Protein AF-0000000080739013 (afdb_homodimer)

Foldseek 3Di:
DDPPPVPVPDPPPPPPDDDDDPVCVPPQWDADPVVRATDGGHPCRQAVDDWDDRDDQKTKHKDKAAAFGKDWDDQAQFKKKKKFWQAAKKWKDKDHDIDIDHHRDIDMDHHRIIMMIHHNDNGIIMMIMMMGGRNHPD/DDPPVVPPPDPPPPPPPDDDDPVCVPPQWDADPVVRATDGGHPCRQAVDDWDDRDDQKTKHKDKAAAFGKDWDDQAQFKKKKKFWQAAKKWKDKDHDIDIDHHRDIDMDHHRIIMMIHHNDNGIIMMIMMMGGRNHPD

Nearest PDB structures (foldseek):
  6o2d-assembly1_A  TM=8.139E-01  e=4.460E-07  Schizosaccharomyces pombe
  7x85-assembly2_C  TM=6.669E-01  e=5.678E-08  Gallus gallus
  6o2d-assembly1_B  TM=8.293E-01  e=9.026E-07  Schizosaccharomyces pombe
  2dct-assembly1_A  TM=9.065E-01  e=5.406E-06  Thermus thermophilus HB8
  5fq0-assembly1_A  TM=7.127E-01  e=4.022E-05  Halomonas sp.

Sequence (276 aa):
MRDQTLTIMGRPEIGVELEMEDWEVAPGRIKDESSSDNVAYSNSYLTSGQPVTVSEDVSFNIMVLKPGSANHWAVEDDKLRTCSVASGKIRVTMNEKTFNLGPNGMFVVRPGQTCKVENRLYMDSVVHCTTIGDFSLQMRDQTLTIMGRPEIGVELEMEDWEVAPGRIKDESSSDNVAYSNSYLTSGQPVTVSEDVSFNIMVLKPGSANHWAVEDDKLRTCSVASGKIRVTMNEKTFNLGPNGMFVVRPGQTCKVENRLYMDSVVHCTTIGDFSLQ

InterPro domains:
  IPR008579 (S)-ureidoglycine aminohydrolase, cupin domain [PF05899] (72-118)
  IPR011051 RmlC-like cupin domain superfamily [SSF51182] (45-132)
  IPR014710 RmlC-like jelly roll fold [G3DSA:2.60.120.10] (31-130)

pLDDT: mean 85.24, std 20.44, range [25.86, 98.56]

Organism: Fusarium oxysporum (strain Fo5176) (NCBI:txid660025)

Radius of gyration: 20.27 Å; Cα contacts (8 Å, |Δi|>4): 651; chains: 2; bounding box: 48×77×50 Å

Solvent-accessible surface area (backbone atoms only — not comparable to full-atom values): 15053 Å² total; per-residue (Å²): 134,80,80,74,71,75,68,77,61,80,70,58,64,55,67,78,84,75,79,80,52,68,48,36,74,51,81,10,56,41,70,36,81,91,76,71,42,69,38,32,36,16,34,61,48,38,64,70,58,72,65,45,75,78,49,98,49,29,31,38,38,54,47,76,32,46,53,70,35,72,49,75,49,74,68,38,69,32,31,38,33,46,38,30,24,42,36,50,45,35,41,39,36,41,81,94,44,72,48,75,44,46,49,60,10,34,37,54,46,48,54,62,42,46,43,35,40,31,18,83,41,95,50,61,19,34,33,45,34,42,38,34,43,82,42,66,82,121,134,80,81,73,72,76,69,76,62,81,69,62,67,55,68,78,83,76,79,81,50,67,48,38,75,52,83,10,57,42,70,35,82,88,78,71,41,71,38,32,37,16,36,61,48,40,62,70,58,72,67,44,76,79,48,96,51,30,31,37,37,52,47,78,31,46,52,72,33,72,49,74,48,74,68,40,69,32,33,37,32,46,37,30,25,42,35,50,47,35,39,38,36,40,81,93,46,74,46,74,43,46,48,60,11,35,37,52,46,48,54,61,44,45,41,35,41,30,17,83,41,95,49,60,20,34,31,44,35,42,38,34,43,83,39,65,82,122

Secondary structure (DSSP, 8-state):
-----------------PPPPHHHHTT-EEE-TTT--EEEE-HHHHHSSS-EEEETTEEEEEEEE-TT-EEEEPP-TT-EEEEEEEES-EEEEETTEEEEE-TT-EEEE-TT--EEEE--SSS-EEEEEEEE------/-----------------PPPPHHHHTT-EEE-TTT--EEEE-HHHHHSSS-EEEETTEEEEEEEE-TT-EEEEPP-TT-EEEEEEEES-EEEEETTEEEEE-TT-EEEE-TT--EEEE--SSS-EEEEEEEE------

Structure (mmCIF, N/CA/C/O backbone):
data_AF-0000000080739013-model_v1
#
loop_
_entity.id
_entity.type
_entity.pdbx_description
1 polymer '(S)-ureidoglycine aminohydrolase cupin domain-containing protein'
#
loop_
_atom_site.group_PDB
_atom_site.id
_atom_site.type_symbol
_atom_site.label_atom_id
_atom_site.label_alt_id
_atom_site.label_comp_id
_atom_site.label_asym_id
_atom_site.label_entity_id
_atom_site.label_seq_id
_atom_site.pdbx_PDB_ins_code
_atom_site.Cartn_x
_atom_site.Cartn_y
_atom_site.Cartn_z
_atom_site.occupancy
_atom_site.B_iso_or_equiv
_atom_site.auth_seq_id
_atom_site.auth_comp_id
_atom_site.auth_asym_id
_atom_site.auth_atom_id
_atom_site.pdbx_PDB_model_num
ATOM 1 N N . MET A 1 1 ? -2.559 53.844 11.602 1 27.42 1 MET A N 1
ATOM 2 C CA . MET A 1 1 ? -3.16 52.781 12.414 1 27.42 1 MET A CA 1
ATOM 3 C C . MET A 1 1 ? -3.359 51.5 11.594 1 27.42 1 MET A C 1
ATOM 5 O O . MET A 1 1 ? -4.199 51.469 10.688 1 27.42 1 MET A O 1
ATOM 9 N N . ARG A 1 2 ? -2.35 50.906 11.047 1 32.12 2 ARG A N 1
ATOM 10 C CA . ARG A 1 2 ? -2.209 50 9.914 1 32.12 2 ARG A CA 1
ATOM 11 C C . ARG A 1 2 ? -2.879 48.656 10.203 1 32.12 2 ARG A C 1
ATOM 13 O O . ARG A 1 2 ? -2.654 48.062 11.258 1 32.12 2 ARG A O 1
ATOM 20 N N . ASP A 1 3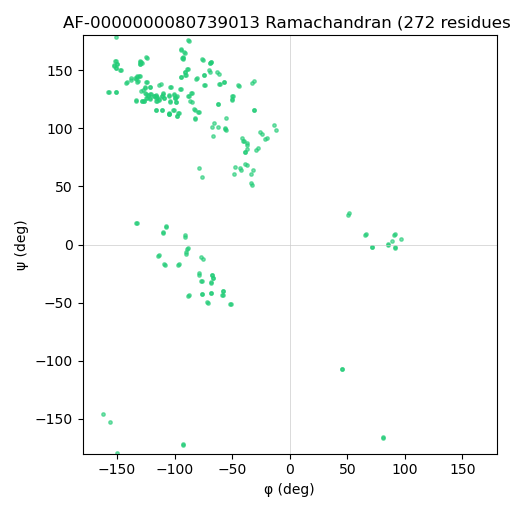 ? -4.195 48.438 9.805 1 28.97 3 ASP A N 1
ATOM 21 C CA . ASP A 1 3 ? -5.035 47.25 9.922 1 28.97 3 ASP A CA 1
ATOM 22 C C . ASP A 1 3 ? -4.289 46 9.453 1 28.97 3 ASP A C 1
ATOM 24 O O . ASP A 1 3 ? -3.859 45.938 8.297 1 28.97 3 ASP A O 1
ATOM 28 N N . GLN A 1 4 ? -3.281 45.625 10.18 1 25.86 4 GLN A N 1
ATOM 29 C CA . GLN A 1 4 ? -2.57 44.344 9.961 1 25.86 4 GLN A CA 1
ATOM 30 C C . GLN A 1 4 ? -3.545 43.219 9.688 1 25.86 4 GLN A C 1
ATOM 32 O O . GLN A 1 4 ? -4.309 42.812 10.57 1 25.86 4 GLN A O 1
ATOM 37 N N . THR A 1 5 ? -4.293 43.281 8.57 1 27.88 5 THR A N 1
ATOM 38 C CA . THR A 1 5 ? -5.137 42.188 8.094 1 27.88 5 THR A CA 1
ATOM 39 C C . THR A 1 5 ? -4.457 40.844 8.305 1 27.88 5 THR A C 1
ATOM 41 O O . THR A 1 5 ? -3.359 40.594 7.797 1 27.88 5 THR A O 1
ATOM 44 N N . LEU A 1 6 ? -4.523 40.344 9.555 1 28.36 6 LEU A N 1
ATOM 45 C CA . LEU A 1 6 ? -4.199 38.969 9.93 1 28.36 6 LEU A CA 1
ATOM 46 C C . LEU A 1 6 ? -4.551 38 8.812 1 28.36 6 LEU A C 1
ATOM 48 O O . LEU A 1 6 ? -5.727 37.781 8.516 1 28.36 6 LEU A O 1
ATOM 52 N N . THR A 1 7 ? -4.09 38.281 7.625 1 28.33 7 THR A N 1
ATOM 53 C CA . THR A 1 7 ? -4.254 37.281 6.574 1 28.33 7 THR A CA 1
ATOM 54 C C . THR A 1 7 ? -4.082 35.875 7.133 1 28.33 7 THR A C 1
ATOM 56 O O . THR A 1 7 ? -3.045 35.562 7.719 1 28.33 7 THR A O 1
ATOM 59 N N . ILE A 1 8 ? -5.199 35.406 7.711 1 29.89 8 ILE A N 1
ATOM 60 C CA . ILE A 1 8 ? -5.398 34 8.109 1 29.89 8 ILE A CA 1
ATOM 61 C C . ILE A 1 8 ? -4.641 33.094 7.16 1 29.89 8 ILE A C 1
ATOM 63 O O . ILE A 1 8 ? -4.961 33 5.969 1 29.89 8 ILE A O 1
ATOM 67 N N . MET A 1 9 ? -3.406 33.125 7.074 1 31.56 9 MET A N 1
ATOM 68 C CA . MET A 1 9 ? -2.592 32.188 6.32 1 31.56 9 MET A CA 1
ATOM 69 C C . MET A 1 9 ? -3.227 30.797 6.328 1 31.56 9 MET A C 1
ATOM 71 O O . MET A 1 9 ? -4.031 30.469 7.203 1 31.56 9 MET A O 1
ATOM 75 N N . GLY A 1 10 ? -3.172 30.172 5.211 1 31.72 10 GLY A N 1
ATOM 76 C CA . GLY A 1 10 ? -3.793 28.906 4.883 1 31.72 10 GLY A CA 1
ATOM 77 C C . GLY A 1 10 ? -3.695 27.875 6 1 31.72 10 GLY A C 1
ATOM 78 O O . GLY A 1 10 ? -2.678 27.797 6.691 1 31.72 10 GLY A O 1
ATOM 79 N N . ARG A 1 11 ? -4.699 27.797 6.922 1 32.28 11 ARG A N 1
ATOM 80 C CA . ARG A 1 11 ? -4.914 26.797 7.969 1 32.28 11 ARG A CA 1
ATOM 81 C C . ARG A 1 11 ? -4.152 25.516 7.668 1 32.28 11 ARG A C 1
ATOM 83 O O . ARG A 1 11 ? -4.215 25 6.551 1 32.28 11 ARG A O 1
ATOM 90 N N . PRO A 1 12 ? -2.967 25.391 8.141 1 37 12 PRO A N 1
ATOM 91 C CA . PRO A 1 12 ? -2.312 24.109 7.883 1 37 12 PRO A CA 1
ATOM 92 C C . PRO A 1 12 ? -3.301 22.953 7.805 1 37 12 PRO A C 1
ATOM 94 O O . PRO A 1 12 ? -4.391 23.016 8.383 1 37 12 PRO A O 1
ATOM 97 N N . GLU A 1 13 ? -3.566 22.203 6.793 1 37.41 13 GLU A N 1
ATOM 98 C CA . GLU A 1 13 ? -4.566 21.141 6.73 1 37.41 13 GLU A CA 1
ATOM 99 C C . GLU A 1 13 ? -4.613 20.359 8.039 1 37.41 13 GLU A C 1
ATOM 101 O O . GLU A 1 13 ? -3.588 19.859 8.516 1 37.41 13 GLU A O 1
ATOM 106 N N . ILE A 1 14 ? -5.055 20.766 9.266 1 45.41 14 ILE A N 1
ATOM 107 C CA . ILE A 1 14 ? -5.469 19.953 10.406 1 45.41 14 ILE A CA 1
ATOM 108 C C . ILE A 1 14 ? -5.633 18.5 9.961 1 45.41 14 ILE A C 1
ATOM 110 O O . ILE A 1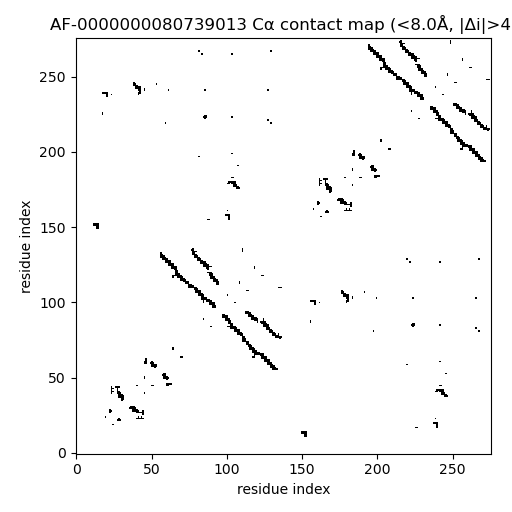 14 ? -6.203 18.219 8.898 1 45.41 14 ILE A O 1
ATOM 114 N N . GLY A 1 15 ? -4.625 17.594 10.18 1 50.84 15 GLY A N 1
ATOM 115 C CA . GLY A 1 15 ? -4.863 16.188 9.914 1 50.84 15 GLY A CA 1
ATOM 116 C C . GLY A 1 15 ? -6.324 15.797 10.062 1 50.84 15 GLY A C 1
ATOM 117 O O . GLY A 1 15 ? -6.965 16.125 11.062 1 50.84 15 GLY A O 1
ATOM 118 N N . VAL A 1 16 ? -7.191 15.977 9.078 1 58.47 16 VAL A N 1
ATOM 119 C CA . VAL A 1 16 ? -8.57 15.492 9.109 1 58.47 16 VAL A CA 1
ATOM 120 C C . VAL A 1 16 ? -8.672 14.281 10.039 1 58.47 16 VAL A C 1
ATOM 122 O O . VAL A 1 16 ? -7.895 13.336 9.922 1 58.47 16 VAL A O 1
ATOM 125 N N . GLU A 1 17 ? -9.102 14.523 11.328 1 79.06 17 GLU A N 1
ATOM 126 C CA . GLU A 1 17 ? -9.367 13.438 12.266 1 79.06 17 GLU A CA 1
ATOM 127 C C . GLU A 1 17 ? -10.391 12.461 11.703 1 79.06 17 GLU A C 1
ATOM 129 O O . GLU A 1 17 ? -11.547 12.812 11.492 1 79.06 17 GLU A O 1
ATOM 134 N N . LEU A 1 18 ? -9.953 11.414 11.203 1 89.5 18 LEU A N 1
ATOM 135 C CA . LEU A 1 18 ? -10.828 10.344 10.75 1 89.5 18 LEU A CA 1
ATOM 136 C C . LEU A 1 18 ? -11.164 9.383 11.891 1 89.5 18 LEU A C 1
ATOM 138 O O . LEU A 1 18 ? -10.258 8.875 12.562 1 89.5 18 LEU A O 1
ATOM 142 N N . GLU A 1 19 ? -12.422 9.25 12.094 1 93.56 19 GLU A N 1
ATOM 143 C CA . GLU A 1 19 ? -12.852 8.352 13.164 1 93.56 19 GLU A CA 1
ATOM 144 C C . GLU A 1 19 ? -12.852 6.898 12.695 1 93.56 19 GLU A C 1
ATOM 146 O O . GLU A 1 19 ? -13.266 6.598 11.578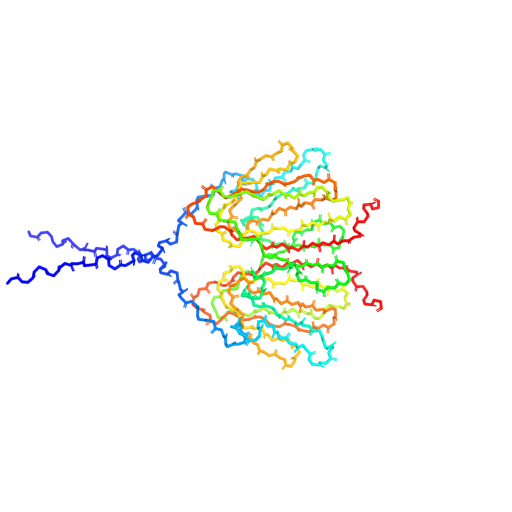 1 93.56 19 GLU A O 1
ATOM 151 N N . MET A 1 20 ? -12.453 6.004 13.625 1 95.38 20 MET A N 1
ATOM 152 C CA . MET A 1 20 ? -12.5 4.578 13.328 1 95.38 20 MET A CA 1
ATOM 153 C C . MET A 1 20 ? -13.938 4.066 13.359 1 95.38 20 MET A C 1
ATOM 155 O O . MET A 1 20 ? -14.75 4.531 14.164 1 95.38 20 MET A O 1
ATOM 159 N N . GLU A 1 21 ? -14.188 3.086 12.469 1 95.94 21 GLU A N 1
ATOM 160 C CA . GLU A 1 21 ? -15.43 2.326 12.57 1 95.94 21 GLU A CA 1
ATOM 161 C C . GLU A 1 21 ? -15.367 1.316 13.711 1 95.94 21 GLU A C 1
ATOM 163 O O . GLU A 1 21 ? -14.281 0.877 14.102 1 95.94 21 GLU A O 1
ATOM 168 N N . ASP A 1 22 ? -16.484 0.889 14.164 1 96.81 22 ASP A N 1
ATOM 169 C CA . ASP A 1 22 ? -16.516 -0.062 15.273 1 96.81 22 ASP A CA 1
ATOM 170 C C . ASP A 1 22 ? -15.75 -1.34 14.922 1 96.81 22 ASP A C 1
ATOM 172 O O . ASP A 1 22 ? -14.992 -1.861 15.742 1 96.81 22 ASP A O 1
ATOM 176 N N . TRP A 1 23 ? -15.945 -1.842 13.734 1 96.88 23 TRP A N 1
ATOM 177 C CA . TRP A 1 23 ? -15.312 -3.107 13.375 1 96.88 23 TRP A CA 1
ATOM 178 C C . TRP A 1 23 ? -13.797 -2.961 13.312 1 96.88 23 TRP A C 1
ATOM 180 O O . TRP A 1 23 ? -13.07 -3.941 13.477 1 96.88 23 TRP A O 1
ATOM 190 N N . GLU A 1 24 ? -13.344 -1.732 12.992 1 97.19 24 GLU A N 1
ATOM 191 C CA . GLU A 1 24 ? -11.906 -1.489 12.906 1 97.19 24 GLU A CA 1
ATOM 192 C C . GLU A 1 24 ? -11.242 -1.576 14.281 1 97.19 24 GLU A C 1
ATOM 194 O O . GLU A 1 24 ? -10.062 -1.911 14.383 1 97.19 24 GLU A O 1
ATOM 199 N N . VAL A 1 25 ? -12.031 -1.16 15.273 1 95.31 25 VAL A N 1
ATOM 200 C CA . VAL A 1 25 ? -11.539 -1.256 16.641 1 95.31 25 VAL A CA 1
ATOM 201 C C . VAL A 1 25 ? -11.492 -2.719 17.078 1 95.31 25 VAL A C 1
ATOM 203 O O . VAL A 1 25 ? -10.469 -3.193 17.578 1 95.31 25 VAL A O 1
ATOM 206 N N . ALA A 1 26 ? -12.492 -3.398 16.906 1 94 26 ALA A N 1
ATOM 207 C CA . ALA A 1 26 ? -12.625 -4.836 17.125 1 94 26 ALA A CA 1
ATOM 208 C C . ALA A 1 26 ? -13.773 -5.414 16.312 1 94 26 ALA A C 1
ATOM 210 O O . ALA A 1 26 ? -14.852 -4.824 16.234 1 94 26 ALA A O 1
ATOM 211 N N . PRO A 1 27 ? -13.562 -6.531 15.57 1 95.44 27 PRO A N 1
ATOM 212 C CA . PRO A 1 27 ? -12.414 -7.426 15.719 1 95.44 27 PRO A CA 1
ATOM 213 C C . PRO A 1 27 ? -11.242 -7.031 14.836 1 95.44 27 PRO A C 1
ATOM 215 O O . PRO A 1 27 ? -10.156 -7.602 14.953 1 95.44 27 PRO A O 1
ATOM 218 N N . GLY A 1 28 ? -11.398 -6.105 13.961 1 95.88 28 GLY A N 1
ATOM 219 C CA . GLY A 1 28 ? -10.336 -5.641 13.078 1 95.88 28 GLY A CA 1
ATOM 220 C C . GLY A 1 28 ? -10.297 -6.391 11.758 1 95.88 28 GLY A C 1
ATOM 221 O O . GLY A 1 28 ? -9.328 -6.277 11.008 1 95.88 28 GLY A O 1
ATOM 222 N N . ARG A 1 29 ? -11.32 -7.172 11.594 1 95.81 29 ARG A N 1
ATOM 223 C CA . ARG A 1 29 ? -11.414 -7.91 10.336 1 95.81 29 ARG A CA 1
ATOM 224 C C . ARG A 1 29 ? -12.875 -8.102 9.93 1 95.81 29 ARG A C 1
ATOM 226 O O . ARG A 1 29 ? -13.766 -8.141 10.781 1 95.81 29 ARG A O 1
ATOM 233 N N . ILE A 1 30 ? -13.062 -8.172 8.633 1 95.31 30 ILE A N 1
ATOM 234 C CA . ILE A 1 30 ? -14.383 -8.469 8.086 1 95.31 30 ILE A CA 1
ATOM 235 C C . ILE A 1 30 ? -14.344 -9.797 7.332 1 95.31 30 ILE A C 1
ATOM 237 O O . ILE A 1 30 ? -13.523 -9.977 6.426 1 95.31 30 ILE A O 1
ATOM 241 N N . LYS A 1 31 ? -15.164 -10.68 7.719 1 92.62 31 LYS A N 1
ATOM 242 C CA . LYS A 1 31 ? -15.242 -12.016 7.121 1 92.62 31 LYS A CA 1
ATOM 243 C C . LYS A 1 31 ? -16.312 -12.07 6.035 1 92.62 31 LYS A C 1
ATOM 245 O O . LYS A 1 31 ? -17.391 -11.508 6.195 1 92.62 31 LYS A O 1
ATOM 250 N N . ASP A 1 32 ? -15.914 -12.664 4.906 1 87.31 32 ASP A N 1
ATOM 251 C CA . ASP A 1 32 ? -16.922 -13.047 3.918 1 87.31 32 ASP A CA 1
ATOM 252 C C . ASP A 1 32 ? -17.625 -14.344 4.32 1 87.31 32 ASP A C 1
ATOM 254 O O . ASP A 1 32 ? -17.031 -15.422 4.258 1 87.31 32 ASP A O 1
ATOM 258 N N . GLU A 1 33 ? -18.766 -14.281 4.586 1 82.81 33 GLU A N 1
ATOM 259 C CA . GLU A 1 33 ? -19.5 -15.438 5.102 1 82.81 33 GLU A CA 1
ATOM 260 C C . GLU A 1 33 ? -19.625 -16.531 4.043 1 82.81 33 GLU A C 1
ATOM 262 O O . GLU A 1 33 ? -19.703 -17.719 4.375 1 82.81 33 GLU A O 1
ATOM 267 N N . SER A 1 34 ? -19.578 -16.109 2.801 1 81.62 34 SER A N 1
ATOM 268 C CA . SER A 1 34 ? -19.75 -17.094 1.727 1 81.62 34 SER A CA 1
ATOM 269 C C . SER A 1 34 ? -18.484 -17.906 1.518 1 81.62 34 SER A C 1
ATOM 271 O O . SER A 1 34 ? -18.547 -19.109 1.236 1 81.62 34 SER A O 1
ATOM 273 N N . SER A 1 35 ? -17.25 -17.422 1.72 1 79.25 35 SER A N 1
ATOM 274 C CA . SER A 1 35 ? -15.992 -18.094 1.47 1 79.25 35 SER A CA 1
ATOM 275 C C . SER A 1 35 ? -15.242 -18.359 2.771 1 79.25 35 SER A C 1
ATOM 277 O O . SER A 1 35 ? -14.289 -19.141 2.793 1 79.25 35 SER A O 1
ATOM 279 N N . SER A 1 36 ? -15.703 -17.828 3.832 1 81.75 36 SER A N 1
ATOM 280 C CA . SER A 1 36 ? -15.062 -17.938 5.137 1 81.75 36 SER A CA 1
ATOM 281 C C . SER A 1 36 ? -13.703 -17.234 5.141 1 81.75 36 SER A C 1
ATOM 283 O O . SER A 1 36 ? -12.93 -17.375 6.094 1 81.75 36 SER A O 1
ATOM 285 N N . ASP A 1 37 ? -13.438 -16.547 4.074 1 87.94 37 ASP A N 1
ATOM 286 C CA . ASP A 1 37 ? -12.195 -15.773 4.008 1 87.94 37 ASP A CA 1
ATOM 287 C C . ASP A 1 37 ? -12.398 -14.352 4.527 1 87.94 37 ASP A C 1
ATOM 289 O O . ASP A 1 37 ? -13.5 -13.805 4.438 1 87.94 37 ASP A O 1
ATOM 293 N N . ASN A 1 38 ? -11.383 -13.828 5.098 1 93 38 ASN A N 1
ATOM 294 C CA . ASN A 1 38 ? -11.414 -12.414 5.434 1 93 38 ASN A CA 1
ATOM 295 C C . ASN A 1 38 ? -11.258 -11.539 4.195 1 93 38 ASN A C 1
ATOM 297 O O . ASN A 1 38 ? -10.43 -11.828 3.328 1 93 38 ASN A O 1
ATOM 301 N N . VAL A 1 39 ? -12.078 -10.492 4.18 1 94.62 39 VAL A N 1
ATOM 302 C CA . VAL A 1 39 ? -12.031 -9.65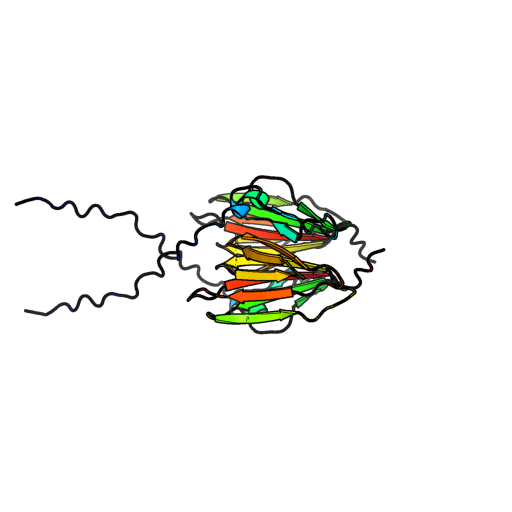6 2.984 1 94.62 39 VAL A CA 1
ATOM 303 C C . VAL A 1 39 ? -11.375 -8.32 3.314 1 94.62 39 VAL A C 1
ATOM 305 O O . VAL A 1 39 ? -10.992 -7.57 2.412 1 94.62 39 VAL A O 1
ATOM 308 N N . ALA A 1 40 ? -11.281 -7.969 4.625 1 97 40 ALA A N 1
ATOM 309 C CA . ALA A 1 40 ? -10.688 -6.688 5 1 97 40 ALA A CA 1
ATOM 310 C C . ALA A 1 40 ? -10.039 -6.77 6.379 1 97 40 ALA A C 1
ATOM 312 O O . ALA A 1 40 ? -10.438 -7.586 7.211 1 97 40 ALA A O 1
ATOM 313 N N . TYR A 1 41 ? -9.078 -5.988 6.578 1 97 41 TYR A N 1
ATOM 314 C CA . TYR A 1 41 ? -8.336 -5.863 7.828 1 97 41 TYR A CA 1
ATOM 315 C C . TYR A 1 41 ? -8.141 -4.398 8.203 1 97 41 TYR A C 1
ATOM 317 O O . TYR A 1 41 ? -7.871 -3.561 7.34 1 97 41 TYR A O 1
ATOM 325 N N . SER A 1 42 ? -8.211 -4.094 9.43 1 97.19 42 SER A N 1
ATOM 326 C CA . SER A 1 42 ? -8.062 -2.721 9.906 1 97.19 42 SER A CA 1
ATOM 327 C C . SER A 1 42 ? -6.613 -2.4 10.242 1 97.19 42 SER A C 1
ATOM 329 O O . SER A 1 42 ? -5.785 -3.305 10.359 1 97.19 42 SER A O 1
ATOM 331 N N . ASN A 1 43 ? -6.355 -1.122 10.375 1 95.94 43 ASN A N 1
ATOM 332 C CA . ASN A 1 43 ? -5.055 -0.653 10.844 1 95.94 43 ASN A CA 1
ATOM 333 C C . ASN A 1 43 ? -4.637 -1.354 12.133 1 95.94 43 ASN A C 1
ATOM 335 O O . ASN A 1 43 ? -3.516 -1.858 12.234 1 95.94 43 ASN A O 1
ATOM 339 N N . SER A 1 44 ? -5.547 -1.346 13.117 1 93.31 44 SER A N 1
ATOM 340 C CA . SER A 1 44 ? -5.223 -1.932 14.414 1 93.31 44 SER A CA 1
ATOM 341 C C . SER A 1 44 ? -4.832 -3.398 14.273 1 93.31 44 SER A C 1
ATOM 343 O O . SER A 1 44 ? -3.881 -3.855 14.906 1 93.31 44 SER A O 1
ATOM 345 N N . TYR A 1 45 ? -5.535 -4.121 13.414 1 94.75 45 TYR A N 1
ATOM 346 C CA . TYR A 1 45 ? -5.266 -5.539 13.195 1 94.75 45 TYR A CA 1
ATOM 347 C C . TYR A 1 45 ? -3.92 -5.738 12.508 1 94.75 45 TYR A C 1
ATOM 349 O O . TYR A 1 45 ? -3.117 -6.57 12.938 1 94.75 45 TYR A O 1
ATOM 357 N N . LEU A 1 46 ? -3.604 -4.926 11.539 1 95.12 46 LEU A N 1
ATOM 358 C CA . LEU A 1 46 ? -2.441 -5.105 10.672 1 95.12 46 LEU A CA 1
ATOM 359 C C . LEU A 1 46 ? -1.168 -4.641 11.367 1 95.12 46 LEU A C 1
ATOM 361 O O . LEU A 1 46 ? -0.07 -5.082 11.023 1 95.12 46 LEU A O 1
ATOM 365 N N . THR A 1 47 ? -1.256 -3.721 12.32 1 90.69 47 THR A N 1
ATOM 366 C CA . THR A 1 47 ? -0.069 -3.178 12.969 1 90.69 47 THR A CA 1
ATOM 367 C C . THR A 1 47 ? 0.212 -3.912 14.281 1 90.69 47 THR A C 1
ATOM 369 O O . THR A 1 47 ? 1.241 -3.682 14.914 1 90.69 47 THR A O 1
ATOM 372 N N . SER A 1 48 ? -0.755 -4.629 14.797 1 81.31 48 SER A N 1
ATOM 373 C CA . SER A 1 48 ? -0.592 -5.312 16.078 1 81.31 48 SER A CA 1
ATOM 374 C C . SER A 1 48 ? 0.276 -6.559 15.93 1 81.31 48 SER A C 1
ATOM 376 O O . SER A 1 48 ? 0.691 -7.148 16.938 1 81.31 48 SER A O 1
ATOM 378 N N . GLY A 1 49 ? 0.571 -7.031 14.734 1 67.5 49 GLY A N 1
ATOM 379 C CA . GLY A 1 49 ? 1.229 -8.328 14.742 1 67.5 49 GLY A CA 1
ATOM 380 C C . GLY A 1 49 ? 1.934 -8.648 13.438 1 67.5 49 GLY A C 1
ATOM 381 O O . GLY A 1 49 ? 2.445 -7.746 12.766 1 67.5 49 GLY A O 1
ATOM 382 N N . GLN A 1 50 ? 1.895 -10.086 13.102 1 76.81 50 GLN A N 1
ATOM 383 C CA . GLN A 1 50 ? 2.494 -10.875 12.023 1 76.81 50 GLN A CA 1
ATOM 384 C C . GLN A 1 50 ? 1.845 -10.555 10.68 1 76.81 50 GLN A C 1
ATOM 386 O O . GLN A 1 50 ? 0.701 -10.094 10.633 1 76.81 50 GLN A O 1
ATOM 391 N N . PRO A 1 51 ? 2.553 -10.633 9.617 1 89.12 51 PRO A N 1
ATOM 392 C CA . PRO A 1 51 ? 1.964 -10.531 8.281 1 89.12 51 PRO A CA 1
ATOM 393 C C . PRO A 1 51 ? 0.689 -11.359 8.133 1 89.12 51 PRO A C 1
ATOM 395 O O . PRO A 1 51 ? 0.567 -12.422 8.742 1 89.12 51 PRO A O 1
ATOM 398 N N . VAL A 1 52 ? -0.305 -10.75 7.488 1 94.19 52 VAL A N 1
ATOM 399 C CA . VAL A 1 52 ? -1.545 -11.453 7.176 1 94.19 52 VAL A CA 1
ATOM 400 C C . VAL A 1 52 ? -1.384 -12.227 5.871 1 94.19 52 VAL A C 1
ATOM 402 O O . VAL A 1 52 ? -0.909 -11.688 4.871 1 94.19 52 VAL A O 1
ATOM 405 N N . THR A 1 53 ? -1.772 -13.531 5.895 1 93.19 53 THR A N 1
ATOM 406 C CA . THR A 1 53 ? -1.782 -14.328 4.672 1 93.19 53 THR A CA 1
ATOM 407 C C . THR A 1 53 ? -3.07 -14.094 3.887 1 93.19 53 THR A C 1
ATOM 409 O O . THR A 1 53 ? -4.164 -14.367 4.383 1 93.19 53 THR A O 1
ATOM 412 N N . VAL A 1 54 ? -2.982 -13.562 2.723 1 91.75 54 VAL A N 1
ATOM 413 C CA . VAL A 1 54 ? -4.113 -13.234 1.861 1 91.75 54 VAL A CA 1
ATOM 414 C C . VAL A 1 54 ? -4.469 -14.445 0.998 1 91.75 54 VAL A C 1
ATOM 416 O O . VAL A 1 54 ? -5.645 -14.695 0.724 1 91.75 54 VAL A O 1
ATOM 419 N N . SER A 1 55 ? -3.533 -15.109 0.425 1 90.56 55 SER A N 1
ATOM 420 C CA . SER A 1 55 ? -3.648 -16.328 -0.371 1 90.56 55 SER A CA 1
ATOM 421 C C . SER A 1 55 ? -2.391 -17.172 -0.258 1 90.56 55 SER A C 1
ATOM 423 O O . SER A 1 55 ? -1.427 -16.797 0.405 1 90.56 55 SER A O 1
ATOM 425 N N . GLU A 1 56 ? -2.58 -18.312 -1.05 1 83.69 56 GLU A N 1
ATOM 426 C CA . GLU A 1 56 ? -1.41 -19.188 -1.045 1 83.69 56 GLU A CA 1
ATOM 427 C C . GLU A 1 56 ? -0.157 -18.438 -1.485 1 83.69 56 GLU A C 1
ATOM 429 O O . GLU A 1 56 ? -0.064 -18 -2.633 1 83.69 56 GLU A O 1
ATOM 434 N N . ASP A 1 57 ? 0.747 -17.969 -0.713 1 89.31 57 ASP A N 1
ATOM 435 C CA . ASP A 1 57 ? 2.084 -17.438 -0.958 1 89.31 57 ASP A CA 1
ATOM 436 C C . ASP A 1 57 ? 2.062 -15.906 -1.033 1 89.31 57 ASP A C 1
ATOM 438 O O . ASP A 1 57 ? 2.99 -15.289 -1.564 1 89.31 57 ASP A O 1
ATOM 442 N N . VAL A 1 58 ? 0.915 -15.352 -0.772 1 93.94 58 VAL A N 1
ATOM 443 C CA . VAL A 1 58 ? 0.81 -13.891 -0.769 1 93.94 58 VAL A CA 1
ATOM 444 C C . VAL A 1 58 ? 0.509 -13.398 0.645 1 93.94 58 VAL A C 1
ATOM 446 O O . VAL A 1 58 ? -0.443 -13.859 1.28 1 93.94 58 VAL A O 1
ATOM 449 N N . SER A 1 59 ? 1.26 -12.602 1.114 1 95.38 59 SER A N 1
ATOM 450 C CA . SER A 1 59 ? 1.056 -12.023 2.439 1 95.38 59 SER A CA 1
ATOM 451 C C . SER A 1 59 ? 1.14 -10.5 2.398 1 95.38 59 SER A C 1
ATOM 453 O O . SER A 1 59 ? 1.669 -9.93 1.444 1 95.38 59 SER A O 1
ATOM 455 N N . PHE A 1 60 ? 0.541 -9.922 3.369 1 96.5 60 PHE A N 1
ATOM 456 C CA . PHE A 1 60 ? 0.525 -8.477 3.512 1 96.5 60 PHE A CA 1
ATOM 457 C C . PHE A 1 60 ? 0.882 -8.07 4.938 1 96.5 60 PHE A C 1
ATOM 459 O O . PHE A 1 60 ? 0.429 -8.695 5.898 1 96.5 60 PHE A O 1
ATOM 466 N N . ASN A 1 61 ? 1.675 -6.988 5.082 1 94.31 61 ASN A N 1
ATOM 467 C CA . ASN A 1 61 ? 1.947 -6.43 6.402 1 94.31 61 ASN A CA 1
ATOM 468 C C . ASN A 1 61 ? 2.236 -4.93 6.324 1 94.31 61 ASN A C 1
ATOM 470 O O . ASN A 1 61 ? 2.525 -4.402 5.25 1 94.31 61 ASN A O 1
ATOM 474 N N . ILE A 1 62 ? 2.064 -4.273 7.387 1 96.19 62 ILE A N 1
ATOM 475 C CA . ILE A 1 62 ? 2.406 -2.865 7.551 1 96.19 62 ILE A CA 1
ATOM 476 C C . ILE A 1 62 ? 3.674 -2.736 8.391 1 96.19 62 ILE A C 1
ATOM 478 O O . ILE A 1 62 ? 3.777 -3.338 9.461 1 96.19 62 ILE A O 1
ATOM 482 N N . MET A 1 63 ? 4.637 -2 7.902 1 94.81 63 MET A N 1
ATOM 483 C CA . MET A 1 63 ? 5.82 -1.656 8.688 1 94.81 63 MET A CA 1
ATOM 484 C C . MET A 1 63 ? 5.719 -0.232 9.227 1 94.81 63 MET A C 1
ATOM 486 O O . MET A 1 63 ? 5.59 0.72 8.453 1 94.81 63 MET A O 1
ATOM 490 N N . VAL A 1 64 ? 5.672 -0.147 10.508 1 95.5 64 VAL A N 1
ATOM 491 C CA . VAL A 1 64 ? 5.746 1.164 11.141 1 95.5 64 VAL A CA 1
ATOM 492 C C . VAL A 1 64 ? 7.176 1.429 11.609 1 95.5 64 VAL A C 1
ATOM 494 O O . VAL A 1 64 ? 7.668 0.763 12.523 1 95.5 64 VAL A O 1
ATOM 497 N N . LEU A 1 65 ? 7.824 2.361 10.953 1 96.06 65 LEU A N 1
ATOM 498 C CA . LEU A 1 65 ? 9.188 2.729 11.32 1 96.06 65 LEU A CA 1
ATOM 499 C C . LEU A 1 65 ? 9.195 3.953 12.227 1 96.06 65 LEU A C 1
ATOM 501 O O . LEU A 1 65 ? 8.836 5.051 11.797 1 96.06 65 LEU A O 1
ATOM 505 N N . LYS A 1 66 ? 9.602 3.729 13.469 1 96.69 66 LYS A N 1
ATOM 506 C CA . LYS A 1 66 ? 9.688 4.824 14.43 1 96.69 66 LYS A CA 1
ATOM 507 C C . LYS A 1 66 ? 10.82 5.785 14.07 1 96.69 66 LYS A C 1
ATOM 509 O O . LYS A 1 66 ? 11.742 5.418 13.336 1 96.69 66 LYS A O 1
ATOM 514 N N . PRO A 1 67 ? 10.695 7.031 14.539 1 96.25 67 PRO A N 1
ATOM 515 C CA . PRO A 1 67 ? 11.773 7.988 14.289 1 96.25 67 PRO A CA 1
ATOM 516 C C . PRO A 1 67 ? 13.148 7.441 14.664 1 96.25 67 PRO A C 1
ATOM 518 O O . PRO A 1 67 ? 13.344 6.977 15.789 1 96.25 67 PRO A O 1
ATOM 521 N N . GLY A 1 68 ? 14.062 7.461 13.703 1 97.25 68 GLY A N 1
ATOM 522 C CA . GLY A 1 68 ? 15.43 7.055 13.961 1 97.25 68 GLY A CA 1
ATOM 523 C C . GLY A 1 68 ? 15.641 5.559 13.844 1 97.25 68 GLY A C 1
ATOM 524 O O . GLY A 1 68 ? 16.766 5.07 13.977 1 97.25 68 GLY A O 1
ATOM 525 N N . SER A 1 69 ? 14.547 4.766 13.508 1 96.69 69 SER A N 1
ATOM 526 C CA . SER A 1 69 ? 14.664 3.312 13.469 1 96.69 69 SER A CA 1
ATOM 527 C C . SER A 1 69 ? 15.016 2.826 12.07 1 96.69 69 SER A C 1
ATOM 529 O O . SER A 1 69 ? 14.883 3.574 11.094 1 96.69 69 SER A O 1
ATOM 531 N N . ALA A 1 70 ? 15.531 1.615 12.055 1 95.31 70 ALA A N 1
ATOM 532 C CA . ALA A 1 70 ? 15.867 0.938 10.805 1 95.31 70 ALA A CA 1
ATOM 533 C C . ALA A 1 70 ? 15.344 -0.495 10.797 1 95.31 70 ALA A C 1
ATOM 535 O O . ALA A 1 70 ? 15.195 -1.113 11.859 1 95.31 70 ALA A O 1
ATOM 536 N N . ASN A 1 71 ? 14.93 -0.95 9.648 1 93.5 71 ASN A N 1
ATOM 537 C CA . ASN A 1 71 ? 14.547 -2.34 9.422 1 93.5 71 ASN A CA 1
ATOM 538 C C . ASN A 1 71 ? 15.383 -2.98 8.32 1 93.5 71 ASN A C 1
ATOM 540 O O . ASN A 1 71 ? 15.555 -2.4 7.246 1 93.5 71 ASN A O 1
ATOM 544 N N . HIS A 1 72 ? 15.922 -4.141 8.648 1 90.81 72 HIS A N 1
ATOM 545 C CA . HIS A 1 72 ? 16.672 -4.93 7.68 1 90.81 72 HIS A CA 1
ATOM 546 C C . HIS A 1 72 ? 15.922 -6.188 7.281 1 90.81 72 HIS A C 1
ATOM 548 O O . HIS A 1 72 ? 15.375 -6.891 8.141 1 90.81 72 HIS A O 1
ATOM 554 N N . TRP A 1 73 ? 15.859 -6.34 6.004 1 83.56 73 TRP A N 1
ATOM 555 C CA . TRP A 1 73 ? 15.25 -7.582 5.535 1 83.56 73 TRP A CA 1
ATOM 556 C C . TRP A 1 73 ? 16.312 -8.602 5.16 1 83.56 73 TRP A C 1
ATOM 558 O O . TRP A 1 73 ? 17.297 -8.273 4.477 1 83.56 73 TRP A O 1
ATOM 568 N N . ALA A 1 74 ? 16.156 -9.805 5.758 1 80.12 74 ALA A N 1
ATOM 569 C CA . ALA A 1 74 ? 17.031 -10.891 5.344 1 80.12 74 ALA A CA 1
ATOM 570 C C . ALA A 1 74 ? 16.844 -11.219 3.865 1 80.12 74 ALA A C 1
ATOM 572 O O . ALA A 1 74 ? 15.758 -11.039 3.316 1 80.12 74 ALA A O 1
ATOM 573 N N . VAL A 1 75 ? 17.906 -11.602 3.311 1 83.75 75 VAL A N 1
ATOM 574 C CA . VAL A 1 75 ? 17.828 -12.031 1.917 1 83.75 75 VAL A CA 1
ATOM 575 C C . VAL A 1 75 ? 16.922 -13.242 1.793 1 83.75 75 VAL A C 1
ATOM 577 O O . VAL A 1 75 ? 17.062 -14.227 2.527 1 83.75 75 VAL A O 1
ATOM 580 N N . GLU A 1 76 ? 15.883 -13.141 1.011 1 87.25 76 GLU A N 1
ATOM 581 C CA . GLU A 1 76 ? 15 -14.242 0.641 1 87.25 76 GLU A CA 1
ATOM 582 C C . GLU A 1 76 ? 15.055 -14.516 -0.86 1 87.25 76 GLU A C 1
ATOM 584 O O . GLU A 1 76 ? 14.781 -13.625 -1.668 1 87.25 76 GLU A O 1
ATOM 589 N N . ASP A 1 77 ? 15.328 -15.789 -1.26 1 90.19 77 ASP A N 1
ATOM 590 C CA . ASP A 1 77 ? 15.609 -16.125 -2.652 1 90.19 77 ASP A CA 1
ATOM 591 C C . ASP A 1 77 ? 14.328 -16.438 -3.418 1 90.19 77 ASP A C 1
ATOM 593 O O . ASP A 1 77 ? 14.352 -16.609 -4.637 1 90.19 77 ASP A O 1
ATOM 597 N N . ASP A 1 78 ? 13.227 -16.438 -2.791 1 92.44 78 ASP A N 1
ATOM 598 C CA . ASP A 1 78 ? 12.016 -16.875 -3.486 1 92.44 78 ASP A CA 1
ATOM 599 C C . ASP A 1 78 ? 10.859 -15.906 -3.244 1 92.44 78 ASP A C 1
ATOM 601 O O . ASP A 1 78 ? 9.695 -16.281 -3.383 1 92.44 78 ASP A O 1
ATOM 605 N N . LYS A 1 79 ? 11.211 -14.664 -2.805 1 93.12 79 LYS A N 1
ATOM 606 C CA . LYS A 1 79 ? 10.125 -13.742 -2.473 1 93.12 79 LYS A CA 1
ATOM 607 C C . LYS A 1 79 ? 10.266 -12.43 -3.242 1 93.12 79 LYS A C 1
ATOM 609 O O . LYS A 1 79 ? 11.375 -11.906 -3.383 1 93.12 79 LYS A O 1
ATOM 614 N N . LEU A 1 80 ? 9.219 -12.047 -3.836 1 94.62 80 LEU A N 1
ATOM 615 C CA . LEU A 1 80 ? 9.062 -10.711 -4.402 1 94.62 80 LEU A CA 1
ATOM 616 C C . LEU A 1 80 ? 8.242 -9.82 -3.479 1 94.62 80 LEU A C 1
ATOM 618 O O . LEU A 1 80 ? 7.168 -10.227 -3.016 1 94.62 80 LEU A O 1
ATOM 622 N N . ARG A 1 81 ? 8.742 -8.602 -3.158 1 95.19 81 ARG A N 1
ATOM 623 C CA . ARG A 1 81 ? 8.016 -7.688 -2.285 1 95.19 81 ARG A CA 1
ATOM 624 C C . ARG A 1 81 ? 7.781 -6.348 -2.973 1 95.19 81 ARG A C 1
ATOM 626 O O . ARG A 1 81 ? 8.703 -5.77 -3.549 1 95.19 81 ARG A O 1
ATOM 633 N N . THR A 1 82 ? 6.586 -5.918 -2.988 1 97.06 82 THR A N 1
ATOM 634 C CA . THR A 1 82 ? 6.262 -4.531 -3.297 1 97.06 82 THR A CA 1
ATOM 635 C C . THR A 1 82 ? 6.012 -3.736 -2.018 1 97.06 82 THR A C 1
ATOM 637 O O . THR A 1 82 ? 5.188 -4.129 -1.188 1 97.06 82 THR A O 1
ATOM 640 N N . CYS A 1 83 ? 6.707 -2.631 -1.843 1 97.81 83 CYS A N 1
ATOM 641 C CA . CYS A 1 83 ? 6.625 -1.815 -0.636 1 97.81 83 CYS A CA 1
ATOM 642 C C . CYS A 1 83 ? 6.312 -0.363 -0.98 1 97.81 83 CYS A C 1
ATOM 644 O O . CYS A 1 83 ? 7.043 0.268 -1.746 1 97.81 83 CYS A O 1
ATOM 646 N N . SER A 1 84 ? 5.273 0.168 -0.446 1 98.56 84 SER A N 1
ATOM 647 C CA . SER A 1 84 ? 4.879 1.537 -0.763 1 98.56 84 SER A CA 1
ATOM 648 C C . SER A 1 84 ? 4.758 2.383 0.5 1 98.56 84 SER A C 1
ATOM 650 O O . SER A 1 84 ? 4.25 1.914 1.521 1 98.56 84 SER A O 1
ATOM 652 N N . VAL A 1 85 ? 5.215 3.631 0.436 1 98.44 85 VAL A N 1
ATOM 653 C CA . VAL A 1 85 ? 5.227 4.535 1.581 1 98.44 85 VAL A CA 1
ATOM 654 C C . VAL A 1 85 ? 3.852 5.184 1.74 1 98.44 85 VAL A C 1
ATOM 656 O O . VAL A 1 85 ? 3.461 6.031 0.934 1 98.44 85 VAL A O 1
ATOM 659 N N . ALA A 1 86 ? 3.16 4.777 2.756 1 97.69 86 ALA A N 1
ATOM 660 C CA . ALA A 1 86 ? 1.841 5.348 3.01 1 97.69 86 ALA A CA 1
ATOM 661 C C . ALA A 1 86 ? 1.956 6.746 3.615 1 97.69 86 ALA A C 1
ATOM 663 O O . ALA A 1 86 ? 1.229 7.66 3.221 1 97.69 86 ALA A O 1
ATOM 664 N N . SER A 1 87 ? 2.877 6.891 4.543 1 95.44 87 SER A N 1
ATOM 665 C CA . SER A 1 87 ? 3.143 8.18 5.172 1 95.44 87 SER A CA 1
ATOM 666 C C . SER A 1 87 ? 4.598 8.297 5.609 1 95.44 87 SER A C 1
ATOM 668 O O . SER A 1 87 ? 5.25 7.285 5.887 1 95.44 87 SER A O 1
ATOM 670 N N . GLY A 1 88 ? 5.023 9.547 5.688 1 96 88 GLY A N 1
ATOM 671 C CA . GLY A 1 88 ? 6.418 9.789 6.02 1 96 88 GLY A CA 1
ATOM 672 C C . GLY A 1 88 ? 7.352 9.641 4.832 1 96 88 GLY A C 1
ATOM 673 O O . GLY A 1 88 ? 6.934 9.805 3.686 1 96 88 GLY A O 1
ATOM 674 N N . LYS A 1 89 ? 8.562 9.57 5.086 1 97.38 89 LYS A N 1
ATOM 675 C CA . LYS A 1 89 ? 9.664 9.438 4.141 1 97.38 89 LYS A CA 1
ATOM 676 C C . LYS A 1 89 ? 10.742 8.492 4.676 1 97.38 89 LYS A C 1
ATOM 678 O O . LYS A 1 89 ? 11.055 8.516 5.867 1 97.38 89 LYS A O 1
ATOM 683 N N . ILE A 1 90 ? 11.281 7.664 3.779 1 98.19 90 ILE A N 1
ATOM 684 C CA . ILE A 1 90 ? 12.25 6.676 4.246 1 98.19 90 ILE A CA 1
ATOM 685 C C . ILE A 1 90 ? 13.5 6.723 3.373 1 98.19 90 ILE A C 1
ATOM 687 O O . ILE A 1 90 ? 13.453 7.203 2.238 1 98.19 90 ILE A O 1
ATOM 691 N N . ARG A 1 91 ? 14.57 6.301 3.934 1 98.44 91 ARG A N 1
ATOM 692 C CA . ARG A 1 91 ? 15.797 6.02 3.193 1 98.44 91 ARG A CA 1
ATOM 693 C C . ARG A 1 91 ? 15.938 4.527 2.91 1 98.44 91 ARG A C 1
ATOM 695 O O . ARG A 1 91 ? 15.93 3.711 3.834 1 98.44 91 ARG A O 1
ATOM 702 N N . VAL A 1 92 ? 16.047 4.152 1.654 1 97.81 92 VAL A N 1
ATOM 703 C CA . VAL A 1 92 ? 16.109 2.756 1.229 1 97.81 92 VAL A CA 1
ATOM 704 C C . VAL A 1 92 ? 17.516 2.441 0.705 1 97.81 92 VAL A C 1
ATOM 706 O O . VAL A 1 92 ? 18.047 3.182 -0.121 1 97.81 92 VAL A O 1
ATOM 709 N N . THR A 1 93 ? 18.078 1.428 1.208 1 95.81 93 THR A N 1
ATOM 710 C CA . THR A 1 93 ? 19.344 0.913 0.693 1 95.81 93 THR A CA 1
ATOM 711 C C . THR A 1 93 ? 19.172 -0.492 0.127 1 95.81 93 THR A C 1
ATOM 713 O O . THR A 1 93 ? 18.812 -1.419 0.855 1 95.81 93 THR A O 1
ATOM 716 N N . MET A 1 94 ? 19.375 -0.617 -1.154 1 91.62 94 MET A N 1
ATOM 717 C CA . MET A 1 94 ? 19.312 -1.901 -1.847 1 91.62 94 MET A CA 1
ATOM 718 C C . MET A 1 94 ? 20.609 -2.178 -2.6 1 91.62 94 MET A C 1
ATOM 720 O O . MET A 1 94 ? 20.969 -1.438 -3.518 1 91.62 94 MET A O 1
ATOM 724 N N . ASN A 1 95 ? 21.156 -3.34 -2.287 1 83.88 95 ASN A N 1
ATOM 725 C CA . ASN A 1 95 ? 22.469 -3.629 -2.848 1 83.88 95 ASN A CA 1
ATOM 726 C C . ASN A 1 95 ? 23.406 -2.43 -2.727 1 83.88 95 ASN A C 1
ATOM 728 O O . ASN A 1 95 ? 23.781 -2.039 -1.619 1 83.88 95 ASN A O 1
ATOM 732 N N . GLU A 1 96 ? 23.719 -1.7 -3.887 1 83.19 96 GLU A N 1
ATOM 733 C CA . GLU A 1 96 ? 24.688 -0.609 -3.842 1 83.19 96 GLU A CA 1
ATOM 734 C C . GLU A 1 96 ? 24 0.743 -4.023 1 83.19 96 GLU A C 1
ATOM 736 O O . GLU A 1 96 ? 24.672 1.771 -4.145 1 83.19 96 GLU A O 1
ATOM 741 N N . LYS A 1 97 ? 22.719 0.736 -3.975 1 90.31 97 LYS A N 1
ATOM 742 C CA . LYS A 1 97 ? 21.984 1.98 -4.188 1 90.31 97 LYS A CA 1
ATOM 743 C C . LYS A 1 97 ? 21.297 2.43 -2.908 1 90.31 97 LYS A C 1
ATOM 745 O O . LYS A 1 97 ? 20.734 1.608 -2.18 1 90.31 97 LYS A O 1
ATOM 750 N N . THR A 1 98 ? 21.359 3.74 -2.639 1 95.69 98 THR A N 1
ATOM 751 C CA . THR A 1 98 ? 20.641 4.355 -1.528 1 95.69 98 THR A CA 1
ATOM 752 C C . THR A 1 98 ? 19.844 5.562 -2.004 1 95.69 98 THR A C 1
ATOM 754 O O . THR A 1 98 ? 20.344 6.391 -2.766 1 95.69 98 THR A O 1
ATOM 757 N N . PHE A 1 99 ? 18.594 5.66 -1.623 1 97.44 99 PHE A N 1
ATOM 758 C CA . PHE A 1 99 ? 17.75 6.77 -2.039 1 97.44 99 PHE A CA 1
ATOM 759 C C . PHE A 1 99 ? 16.656 7.035 -1.007 1 97.44 99 PHE A C 1
ATOM 761 O O . PHE A 1 99 ? 16.297 6.145 -0.233 1 97.44 99 PHE A O 1
ATOM 768 N N . ASN A 1 100 ? 16.203 8.266 -0.986 1 98.25 100 ASN A N 1
ATOM 769 C CA . ASN A 1 100 ? 15.023 8.602 -0.191 1 98.25 100 ASN A CA 1
ATOM 770 C C . ASN A 1 100 ? 13.742 8.453 -1 1 98.25 100 ASN A C 1
ATOM 772 O O . ASN A 1 100 ? 13.727 8.711 -2.205 1 98.25 100 ASN A O 1
ATOM 776 N N . LEU A 1 101 ? 12.766 8.07 -0.344 1 98.25 101 LEU A N 1
ATOM 777 C CA . LEU A 1 101 ? 11.469 7.836 -0.979 1 98.25 101 LEU A CA 1
ATOM 778 C C . LEU A 1 101 ? 10.344 8.461 -0.164 1 98.25 101 LEU A C 1
ATOM 780 O O . LEU A 1 101 ? 10.195 8.164 1.024 1 98.25 101 LEU A O 1
ATOM 784 N N . GLY A 1 102 ? 9.578 9.312 -0.82 1 97.56 102 GLY A N 1
ATOM 785 C CA . GLY A 1 102 ? 8.5 10.016 -0.144 1 97.56 102 GLY A CA 1
ATOM 786 C C . GLY A 1 102 ? 7.164 9.297 -0.252 1 97.56 102 GLY A C 1
ATOM 787 O O . GLY A 1 102 ? 7.098 8.172 -0.738 1 97.56 102 GLY A O 1
ATOM 788 N N . PRO A 1 103 ? 6.129 9.984 0.202 1 97.06 103 PRO A N 1
ATOM 789 C CA . PRO A 1 103 ? 4.793 9.383 0.239 1 97.06 103 PRO A CA 1
ATOM 790 C C . PRO A 1 103 ? 4.328 8.898 -1.132 1 97.06 103 PRO A C 1
ATOM 792 O O . PRO A 1 103 ? 4.559 9.57 -2.139 1 97.06 103 PRO A O 1
ATOM 795 N N . ASN A 1 104 ? 3.678 7.707 -1.091 1 97.44 104 ASN A N 1
ATOM 796 C CA . ASN A 1 104 ? 3.088 7.07 -2.264 1 97.44 104 ASN A CA 1
ATOM 797 C C . ASN A 1 104 ? 4.16 6.539 -3.209 1 97.44 104 ASN A C 1
ATOM 799 O O . ASN A 1 104 ? 3.846 5.926 -4.23 1 97.44 104 ASN A O 1
ATOM 803 N N . GLY A 1 105 ? 5.398 6.758 -2.871 1 97.81 105 GLY A N 1
ATOM 804 C CA . GLY A 1 105 ? 6.445 6.051 -3.594 1 97.81 105 GLY A CA 1
ATOM 805 C C . GLY A 1 105 ? 6.457 4.559 -3.314 1 97.81 105 GLY A C 1
ATOM 806 O O . GLY A 1 105 ? 5.957 4.109 -2.283 1 97.81 105 GLY A O 1
ATOM 807 N N . MET A 1 106 ? 7.027 3.84 -4.254 1 98.31 106 MET A N 1
ATOM 808 C CA . MET A 1 106 ? 7.078 2.387 -4.117 1 98.31 106 MET A CA 1
ATOM 809 C C . MET A 1 106 ? 8.438 1.848 -4.539 1 98.31 106 MET A C 1
ATOM 811 O O . MET A 1 106 ? 9.039 2.346 -5.492 1 98.31 106 MET A O 1
ATOM 815 N N . PHE A 1 107 ? 8.938 0.841 -3.83 1 97.25 107 PHE A N 1
ATOM 816 C CA . PHE A 1 107 ? 10.141 0.12 -4.238 1 97.25 107 PHE A CA 1
ATOM 817 C C . PHE A 1 107 ? 9.891 -1.384 -4.246 1 97.25 107 PHE A C 1
ATOM 819 O O . PHE A 1 107 ? 8.945 -1.865 -3.617 1 97.25 107 PHE A O 1
ATOM 826 N N . VAL A 1 108 ? 10.688 -2.07 -5.027 1 96.19 108 VAL A N 1
ATOM 827 C CA . VAL A 1 108 ? 10.539 -3.51 -5.219 1 96.19 108 VAL A CA 1
ATOM 828 C C . VAL A 1 108 ? 11.773 -4.23 -4.688 1 96.19 108 VAL A C 1
ATOM 830 O O . VAL A 1 108 ? 12.906 -3.832 -4.973 1 96.19 108 VAL A O 1
ATOM 833 N N . VAL A 1 109 ? 11.562 -5.227 -3.836 1 94.62 109 VAL A N 1
ATOM 834 C CA . VAL A 1 109 ? 12.641 -6.113 -3.396 1 94.62 109 VAL A CA 1
ATOM 835 C C . VAL A 1 109 ? 12.508 -7.465 -4.094 1 94.62 109 VAL A C 1
ATOM 837 O O . VAL A 1 109 ? 11.586 -8.227 -3.82 1 94.62 109 VAL A O 1
ATOM 840 N N . ARG A 1 110 ? 13.414 -7.773 -4.949 1 92.94 110 ARG A N 1
ATOM 841 C CA . ARG A 1 110 ? 13.359 -8.992 -5.754 1 92.94 110 ARG A CA 1
ATOM 842 C C . ARG A 1 110 ? 14.117 -10.125 -5.078 1 92.94 110 ARG A C 1
ATOM 844 O O . ARG A 1 110 ? 14.898 -9.891 -4.152 1 92.94 110 ARG A O 1
ATOM 851 N N . PRO A 1 111 ? 13.773 -11.391 -5.551 1 92.19 111 PRO A N 1
ATOM 852 C CA . PRO A 1 111 ? 14.469 -12.539 -4.965 1 92.19 111 PRO A CA 1
ATOM 853 C C . PRO A 1 111 ? 15.984 -12.367 -4.965 1 92.19 111 PRO A C 1
ATOM 855 O O . PRO A 1 111 ? 16.578 -11.984 -5.98 1 92.19 111 PRO A O 1
ATOM 858 N N . GLY A 1 112 ? 16.594 -12.555 -3.77 1 90.12 112 GLY A N 1
ATOM 859 C CA . GLY A 1 112 ? 18.047 -12.531 -3.652 1 90.12 112 GLY A CA 1
ATOM 860 C C . GLY A 1 112 ? 18.594 -11.156 -3.338 1 90.12 112 GLY A C 1
ATOM 861 O O . GLY A 1 112 ? 19.797 -10.992 -3.131 1 90.12 112 GLY A O 1
ATOM 862 N N . GLN A 1 113 ? 17.75 -10.125 -3.25 1 90.25 113 GLN A N 1
ATOM 863 C CA . GLN A 1 113 ? 18.234 -8.773 -3.004 1 90.25 113 GLN A CA 1
ATOM 864 C C . GLN A 1 113 ? 18.203 -8.438 -1.517 1 90.25 113 GLN A C 1
ATOM 866 O O . GLN A 1 113 ? 17.281 -8.844 -0.802 1 90.25 113 GLN A O 1
ATOM 871 N N . THR A 1 114 ? 19.188 -7.68 -1.115 1 90.94 114 THR A N 1
ATOM 872 C CA . THR A 1 114 ? 19.188 -7.125 0.233 1 90.94 114 THR A CA 1
ATOM 873 C C . THR A 1 114 ? 18.453 -5.781 0.263 1 90.94 114 THR A C 1
ATOM 875 O O . THR A 1 114 ? 18.438 -5.059 -0.736 1 90.94 114 THR A O 1
ATOM 878 N N . CYS A 1 115 ? 17.891 -5.535 1.429 1 94.62 115 CYS A N 1
ATOM 879 C CA . CYS A 1 115 ? 17.203 -4.258 1.562 1 94.62 115 CYS A CA 1
ATOM 880 C C . CYS A 1 115 ? 17.234 -3.764 3.002 1 94.62 115 CYS A C 1
ATOM 882 O O . CYS A 1 115 ? 16.984 -4.531 3.934 1 94.62 115 CYS A O 1
ATOM 884 N N . LYS A 1 116 ? 17.609 -2.49 3.141 1 96.44 116 LYS A N 1
ATOM 885 C CA . LYS A 1 116 ? 17.531 -1.771 4.406 1 96.44 116 LYS A CA 1
ATOM 886 C C . LYS A 1 116 ? 16.656 -0.526 4.277 1 96.44 116 LYS A C 1
ATOM 888 O O . LYS A 1 116 ? 16.766 0.218 3.301 1 96.44 116 LYS A O 1
ATOM 893 N N . VAL A 1 117 ? 15.812 -0.315 5.246 1 97.31 117 VAL A N 1
ATOM 894 C CA . VAL A 1 117 ? 14.953 0.864 5.266 1 97.31 117 VAL A CA 1
ATOM 895 C C . VAL A 1 117 ? 15.125 1.611 6.586 1 97.31 117 VAL A C 1
ATOM 897 O O . VAL A 1 117 ? 15.102 1.004 7.656 1 97.31 117 VAL A O 1
ATOM 900 N N . GLU A 1 118 ? 15.234 2.943 6.473 1 98.19 118 GLU A N 1
ATOM 901 C CA . GLU A 1 118 ? 15.43 3.779 7.652 1 98.19 118 GLU A CA 1
ATOM 902 C C . GLU A 1 118 ? 14.445 4.949 7.668 1 98.19 118 GLU A C 1
ATOM 904 O O . GLU A 1 118 ? 14.109 5.492 6.613 1 98.19 118 GLU A O 1
ATOM 909 N N . ASN A 1 119 ? 14.047 5.266 8.898 1 98.06 119 ASN A N 1
ATOM 910 C CA . ASN A 1 119 ? 13.289 6.492 9.109 1 98.06 119 ASN A CA 1
ATOM 911 C C . ASN A 1 119 ? 14.141 7.578 9.75 1 98.06 119 ASN A C 1
ATOM 913 O O . ASN A 1 119 ? 14.484 7.488 10.93 1 98.06 119 ASN A O 1
ATOM 917 N N . ARG A 1 120 ? 14.367 8.562 9 1 97.06 120 ARG A N 1
ATOM 918 C CA . ARG A 1 120 ? 15.211 9.641 9.5 1 97.06 120 ARG A CA 1
ATOM 919 C C . ARG A 1 120 ? 14.383 10.883 9.805 1 97.06 120 ARG A C 1
ATOM 921 O O . ARG A 1 120 ? 14.906 12 9.812 1 97.06 120 ARG A O 1
ATOM 928 N N . LEU A 1 121 ? 13.086 10.758 9.891 1 94.81 121 LEU A N 1
ATOM 929 C CA . LEU A 1 121 ? 12.172 11.82 10.289 1 94.81 121 LEU A CA 1
ATOM 930 C C . LEU A 1 121 ? 11.875 11.75 11.781 1 94.81 121 LEU A C 1
ATOM 932 O O . LEU A 1 121 ? 12.18 10.75 12.43 1 94.81 121 LEU A O 1
ATOM 936 N N . TYR A 1 122 ? 11.242 12.812 12.344 1 93.75 122 TYR A N 1
ATOM 937 C CA . TYR A 1 122 ? 10.844 12.859 13.75 1 93.75 122 TYR A CA 1
ATOM 938 C C . TYR A 1 122 ? 9.422 12.328 13.922 1 93.75 122 TYR A C 1
ATOM 940 O O . TYR A 1 122 ? 8.836 12.461 15 1 93.75 122 TYR A O 1
ATOM 948 N N . MET A 1 123 ? 8.859 11.797 12.836 1 93.38 123 MET A N 1
ATOM 949 C CA . MET A 1 123 ? 7.547 11.156 12.883 1 93.38 123 MET A CA 1
ATOM 950 C C . MET A 1 123 ? 7.625 9.727 12.352 1 93.38 123 MET A C 1
ATOM 952 O O . MET A 1 123 ? 8.594 9.359 11.68 1 93.38 123 MET A O 1
ATOM 956 N N . ASP A 1 124 ? 6.66 8.922 12.68 1 95.25 124 ASP A N 1
ATOM 957 C CA . ASP A 1 124 ? 6.609 7.559 12.148 1 95.25 124 ASP A CA 1
ATOM 958 C C . ASP A 1 124 ? 6.52 7.566 10.625 1 95.25 124 ASP A C 1
ATOM 960 O O . ASP A 1 124 ? 5.852 8.422 10.039 1 95.25 124 ASP A O 1
ATOM 964 N N . SER A 1 125 ? 7.199 6.746 10 1 96.31 125 SER A N 1
ATOM 965 C CA . SER A 1 125 ? 6.949 6.402 8.609 1 96.31 125 SER A CA 1
ATOM 966 C C . SER A 1 125 ? 6.266 5.043 8.484 1 96.31 125 SER A C 1
ATOM 968 O O . SER A 1 125 ? 6.602 4.105 9.211 1 96.31 125 SER A O 1
ATOM 970 N N . VAL A 1 126 ? 5.254 4.973 7.633 1 96.75 126 VAL A N 1
ATOM 971 C CA . VAL A 1 126 ? 4.457 3.756 7.492 1 96.75 126 VAL A CA 1
ATOM 972 C C . VAL A 1 126 ? 4.594 3.211 6.07 1 96.75 126 VAL A C 1
ATOM 974 O O . VAL A 1 126 ? 4.414 3.947 5.098 1 96.75 126 VAL A O 1
ATOM 977 N N . VAL A 1 127 ? 4.945 1.925 5.953 1 97.12 127 VAL A N 1
ATOM 978 C CA . VAL A 1 127 ? 5.152 1.268 4.668 1 97.12 127 VAL A CA 1
ATOM 979 C C . VAL A 1 127 ? 4.199 0.08 4.535 1 97.12 127 VAL A C 1
ATOM 981 O O . VAL A 1 127 ? 4.09 -0.74 5.449 1 97.12 127 VAL A O 1
ATOM 984 N N . HIS A 1 128 ? 3.41 0.043 3.438 1 98.19 128 HIS A N 1
ATOM 985 C CA . HIS A 1 128 ? 2.578 -1.102 3.082 1 98.19 128 HIS A CA 1
ATOM 986 C C . HIS A 1 128 ? 3.355 -2.104 2.234 1 98.19 128 HIS A C 1
ATOM 988 O O . HIS A 1 128 ? 3.904 -1.747 1.19 1 98.19 128 HIS A O 1
ATOM 994 N N . CYS A 1 129 ? 3.34 -3.365 2.656 1 96.75 129 CYS A N 1
ATOM 995 C CA . CYS A 1 129 ? 4.176 -4.348 1.976 1 96.75 129 CYS A CA 1
ATOM 996 C C . CYS A 1 129 ? 3.359 -5.57 1.568 1 96.75 129 CYS A C 1
ATOM 998 O O . CYS A 1 129 ? 2.672 -6.168 2.398 1 96.75 129 CYS A O 1
ATOM 1000 N N . THR A 1 130 ? 3.355 -5.895 0.308 1 97 130 THR A N 1
ATOM 1001 C CA . THR A 1 130 ? 2.85 -7.164 -0.203 1 97 130 THR A CA 1
ATOM 1002 C C . THR A 1 130 ? 4 -8.094 -0.573 1 97 130 THR A C 1
ATOM 1004 O O . THR A 1 130 ? 4.883 -7.723 -1.351 1 97 130 THR A O 1
ATOM 1007 N N . THR A 1 131 ? 4.016 -9.281 0.027 1 95.25 131 THR A N 1
ATOM 1008 C CA . THR A 1 131 ? 5.043 -10.281 -0.245 1 95.25 131 THR A CA 1
ATOM 1009 C C . THR A 1 131 ? 4.465 -11.453 -1.031 1 95.25 131 THR A C 1
ATOM 1011 O O . THR A 1 131 ? 3.445 -12.023 -0.643 1 95.25 131 THR A O 1
ATOM 1014 N N . ILE A 1 132 ? 5.078 -11.766 -2.131 1 94.31 132 ILE A N 1
ATOM 1015 C CA . ILE A 1 132 ? 4.684 -12.898 -2.959 1 94.31 132 ILE A CA 1
ATOM 1016 C C . ILE A 1 132 ? 5.762 -13.977 -2.895 1 94.31 132 ILE A C 1
ATOM 1018 O O . ILE A 1 132 ? 6.902 -13.758 -3.311 1 94.31 132 ILE A O 1
ATOM 1022 N N . GLY A 1 133 ? 5.41 -15.117 -2.361 1 92.06 133 GLY A N 1
ATOM 1023 C CA . GLY A 1 133 ? 6.332 -16.234 -2.219 1 92.06 133 GLY A CA 1
ATOM 1024 C C . GLY A 1 133 ? 6.352 -17.141 -3.428 1 92.06 133 GLY A C 1
ATOM 1025 O O . GLY A 1 133 ? 5.582 -16.953 -4.371 1 92.06 133 GLY A O 1
ATOM 1026 N N . ASP A 1 134 ? 7.309 -18.188 -3.361 1 82.56 134 ASP A N 1
ATOM 1027 C CA . ASP A 1 134 ? 7.527 -19.172 -4.414 1 82.56 134 ASP A CA 1
ATOM 1028 C C . ASP A 1 134 ? 7.727 -18.5 -5.77 1 82.56 134 ASP A C 1
ATOM 1030 O O . ASP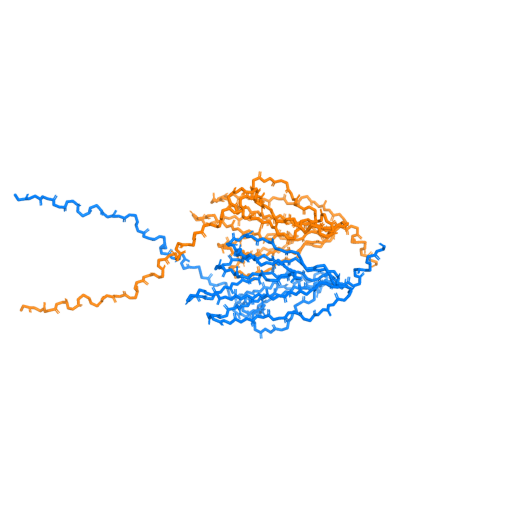 A 1 134 ? 7.207 -18.969 -6.785 1 82.56 134 ASP A O 1
ATOM 1034 N N . PHE A 1 135 ? 8.172 -17.328 -5.691 1 73.44 135 PHE A N 1
ATOM 1035 C CA . PHE A 1 135 ? 8.445 -16.547 -6.887 1 73.44 135 PHE A CA 1
ATOM 1036 C C . PHE A 1 135 ? 9.734 -17 -7.555 1 73.44 135 PHE A C 1
ATOM 1038 O O . PHE A 1 135 ? 10.797 -17.016 -6.926 1 73.44 135 PHE A O 1
ATOM 1045 N N . SER A 1 136 ? 9.93 -18.312 -7.996 1 59.44 136 SER A N 1
ATOM 1046 C CA . SER A 1 136 ? 11.164 -18.797 -8.625 1 59.44 136 SER A CA 1
ATOM 1047 C C . SER A 1 136 ? 11.43 -18.062 -9.938 1 59.44 136 SER A C 1
ATOM 1049 O O . SER A 1 136 ? 10.508 -17.828 -10.719 1 59.44 136 SER A O 1
ATOM 1051 N N . LEU A 1 137 ? 12.312 -17.078 -9.984 1 47.03 137 LEU A N 1
ATOM 1052 C CA . LEU A 1 137 ? 12.828 -16.578 -11.258 1 47.03 137 LEU A CA 1
ATOM 1053 C C . LEU A 1 137 ? 13.023 -17.719 -12.242 1 47.03 137 LEU A C 1
ATOM 1055 O O . LEU A 1 137 ? 13.633 -18.75 -11.906 1 47.03 137 LEU A O 1
ATOM 1059 N N . GLN A 1 138 ? 11.891 -17.984 -12.938 1 36.53 138 GLN A N 1
ATOM 1060 C CA . GLN A 1 138 ? 12.234 -18.938 -13.984 1 36.53 138 GLN A CA 1
ATOM 1061 C C . GLN A 1 138 ? 13.453 -18.469 -14.773 1 36.53 138 GLN A C 1
ATOM 1063 O O . GLN A 1 138 ? 13.68 -17.281 -14.938 1 36.53 138 GLN A O 1
ATOM 1068 N N . MET B 1 1 ? -7.215 41.875 35.562 1 27.91 1 MET B N 1
ATOM 1069 C CA . MET B 1 1 ? -6.539 41.906 34.281 1 27.91 1 MET B CA 1
ATOM 1070 C C . MET B 1 1 ? -6.012 40.531 33.875 1 27.91 1 MET B C 1
ATOM 1072 O O . MET B 1 1 ? -5.043 40.062 34.469 1 27.91 1 MET B O 1
ATOM 1076 N N . ARG B 1 2 ? -6.797 39.531 33.719 1 33.16 2 ARG B N 1
ATOM 1077 C CA . ARG B 1 2 ? -6.598 38.062 33.75 1 33.16 2 ARG B CA 1
ATOM 1078 C C . ARG B 1 2 ? -5.715 37.625 32.594 1 33.16 2 ARG B C 1
ATOM 1080 O O . ARG B 1 2 ? -5.883 38.094 31.453 1 33.16 2 ARG B O 1
ATOM 1087 N N . ASP B 1 3 ? -4.395 37.281 32.844 1 29.44 3 ASP B N 1
ATOM 1088 C CA . ASP B 1 3 ? -3.355 36.719 31.969 1 29.44 3 ASP B CA 1
ATOM 1089 C C . ASP B 1 3 ? -3.871 35.531 31.203 1 29.44 3 ASP B C 1
ATOM 1091 O O . ASP B 1 3 ? -4.23 34.5 31.812 1 29.44 3 ASP B O 1
ATOM 1095 N N . GLN B 1 4 ? -4.871 35.688 30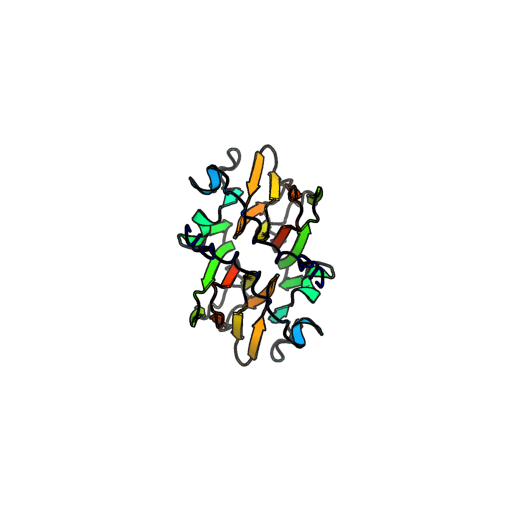.391 1 27.39 4 GLN B N 1
ATOM 1096 C CA . GLN B 1 4 ? -5.336 34.625 29.516 1 27.39 4 GLN B CA 1
ATOM 1097 C C . GLN B 1 4 ? -4.164 33.906 28.859 1 27.39 4 GLN B C 1
ATOM 1099 O O . GLN B 1 4 ? -3.445 34.469 28.047 1 27.39 4 GLN B O 1
ATOM 1104 N N . THR B 1 5 ? -3.305 33.188 29.672 1 28.2 5 THR B N 1
ATOM 1105 C CA . THR B 1 5 ? -2.262 32.281 29.188 1 28.2 5 THR B CA 1
ATOM 1106 C C . THR B 1 5 ? -2.754 31.5 27.984 1 28.2 5 THR B C 1
ATOM 1108 O O . THR B 1 5 ? -3.756 30.781 28.062 1 28.2 5 THR B O 1
ATOM 1111 N N . LEU B 1 6 ? -2.734 32.125 26.797 1 28.64 6 LEU B N 1
ATOM 1112 C CA . LEU B 1 6 ? -2.891 31.516 25.484 1 28.64 6 LEU B CA 1
ATOM 1113 C C . LEU B 1 6 ? -2.287 30.109 25.469 1 28.64 6 LEU B C 1
ATOM 1115 O O . LEU B 1 6 ? -1.067 29.953 25.547 1 28.64 6 LEU B O 1
ATOM 1119 N N . THR B 1 7 ? -2.674 29.266 26.391 1 28.97 7 THR B N 1
ATOM 1120 C CA . THR B 1 7 ? -2.273 27.859 26.297 1 28.97 7 THR B CA 1
ATOM 1121 C C . THR B 1 7 ? -2.268 27.391 24.844 1 28.97 7 THR B C 1
ATOM 1123 O O . THR B 1 7 ? -3.281 27.5 24.141 1 28.97 7 THR B O 1
ATOM 1126 N N . ILE B 1 8 ? -1.122 27.656 24.203 1 30.78 8 ILE B N 1
ATOM 1127 C CA . ILE B 1 8 ? -0.75 27.125 22.906 1 30.78 8 ILE B CA 1
ATOM 1128 C C . ILE B 1 8 ? -1.299 25.719 22.75 1 30.78 8 ILE B C 1
ATOM 1130 O O . ILE B 1 8 ? -0.884 24.797 23.453 1 30.78 8 ILE B O 1
ATOM 1134 N N . MET B 1 9 ? -2.541 25.484 22.797 1 31.69 9 MET B N 1
ATOM 1135 C CA . MET B 1 9 ? -3.129 24.188 22.484 1 31.69 9 MET B CA 1
ATOM 1136 C C . MET B 1 9 ? -2.303 23.469 21.438 1 31.69 9 MET B C 1
ATOM 1138 O O . MET B 1 9 ? -1.545 24.094 20.688 1 31.69 9 MET B O 1
ATOM 1142 N N . GLY B 1 10 ? -2.172 22.203 21.625 1 31.81 10 GLY B N 1
ATOM 1143 C CA . GLY B 1 10 ? -1.372 21.266 20.859 1 31.81 10 GLY B CA 1
ATOM 1144 C C . GLY B 1 10 ? -1.421 21.516 19.359 1 31.81 10 GLY B C 1
ATOM 1145 O O . GLY B 1 10 ? -2.482 21.812 18.812 1 31.81 10 GLY B O 1
ATOM 1146 N N . ARG B 1 11 ? -0.51 22.375 18.812 1 32.56 11 ARG B N 1
ATOM 1147 C CA . ARG B 1 11 ? -0.252 22.656 17.406 1 32.56 11 ARG B CA 1
ATOM 1148 C C . ARG B 1 11 ? -0.754 21.516 16.531 1 32.56 11 ARG B C 1
ATOM 1150 O O . ARG B 1 11 ? -0.458 20.344 16.781 1 32.56 11 ARG B O 1
ATOM 1157 N N . PRO B 1 12 ? -1.958 21.578 16.078 1 36.69 12 PRO B N 1
ATOM 1158 C CA . PRO B 1 12 ? -2.348 20.5 15.18 1 36.69 12 PRO B CA 1
ATOM 1159 C C . PRO B 1 12 ? -1.176 19.969 14.359 1 36.69 12 PRO B C 1
ATOM 1161 O O . PRO B 1 12 ? -0.199 20.672 14.125 1 36.69 12 PRO B O 1
ATOM 1164 N N . GLU B 1 13 ? -0.654 18.781 14.406 1 36.97 13 GLU B N 1
ATOM 1165 C CA . GLU B 1 13 ? 0.502 18.312 13.648 1 36.97 13 GLU B CA 1
ATOM 1166 C C . GLU B 1 13 ? 0.518 18.906 12.242 1 36.97 13 GLU B C 1
ATOM 1168 O O . GLU B 1 13 ? -0.46 18.781 11.5 1 36.97 13 GLU B O 1
ATOM 1173 N N . ILE B 1 14 ? 0.73 20.203 11.883 1 44.75 14 ILE B N 1
ATOM 1174 C CA . ILE B 1 14 ? 1.123 20.719 10.57 1 44.75 14 ILE B CA 1
ATOM 1175 C C . ILE B 1 14 ? 1.599 19.562 9.688 1 44.75 14 ILE B C 1
ATOM 1177 O O . ILE B 1 14 ? 2.334 18.688 10.141 1 44.75 14 ILE B O 1
ATOM 1181 N N . GLY B 1 15 ? 0.772 19.062 8.711 1 50.47 15 GLY B N 1
ATOM 1182 C CA . GLY B 1 15 ? 1.278 18.094 7.75 1 50.47 15 GLY B CA 1
ATOM 1183 C C . GLY B 1 15 ? 2.764 18.25 7.48 1 50.47 15 GLY B C 1
ATOM 1184 O O . GLY B 1 15 ? 3.244 19.359 7.223 1 50.47 15 GLY B O 1
ATOM 1185 N N . VAL B 1 16 ? 3.672 17.75 8.273 1 58.03 16 VAL B N 1
ATOM 1186 C CA . VAL B 1 16 ? 5.102 17.734 7.992 1 58.03 16 VAL B CA 1
ATOM 1187 C C . VAL B 1 16 ? 5.328 17.812 6.484 1 58.03 16 VAL B C 1
ATOM 1189 O O . VAL B 1 16 ? 4.758 17.016 5.727 1 58.03 16 VAL B O 1
ATOM 1192 N N . GLU B 1 17 ? 5.555 19.078 5.93 1 78.56 17 GLU B N 1
ATOM 1193 C CA . GLU B 1 17 ? 5.906 19.25 4.523 1 78.56 17 GLU B CA 1
ATOM 1194 C C . GLU B 1 17 ? 7.145 18.438 4.156 1 78.56 17 GLU B C 1
ATOM 1196 O O . GLU B 1 17 ? 8.242 18.719 4.648 1 78.56 17 GLU B O 1
ATOM 1201 N N . LEU B 1 18 ? 6.961 17.359 3.611 1 89.5 18 LEU B N 1
ATOM 1202 C CA . LEU B 1 18 ? 8.062 16.547 3.096 1 89.5 18 LEU B CA 1
ATOM 1203 C C . LEU B 1 18 ? 8.445 16.984 1.687 1 89.5 18 LEU B C 1
ATOM 1205 O O . LEU B 1 18 ? 7.59 17.062 0.802 1 89.5 18 LEU B O 1
ATOM 1209 N N . GLU B 1 19 ? 9.688 17.344 1.559 1 93.56 19 GLU B N 1
ATOM 1210 C CA . GLU B 1 19 ? 10.156 17.766 0.248 1 93.56 19 GLU B CA 1
ATOM 1211 C C . GLU B 1 19 ? 10.477 16.578 -0.645 1 93.56 19 GLU B C 1
ATOM 1213 O O . GLU B 1 19 ? 11.055 15.586 -0.185 1 93.56 19 GLU B O 1
ATOM 1218 N N . MET B 1 20 ? 10.164 16.734 -1.934 1 95.31 20 MET B N 1
ATOM 1219 C CA . MET B 1 20 ? 10.508 15.695 -2.898 1 95.31 20 MET B CA 1
ATOM 1220 C C . MET B 1 20 ? 12.008 15.711 -3.191 1 95.31 20 MET B C 1
ATOM 1222 O O . MET B 1 20 ? 12.633 16.766 -3.217 1 95.31 20 MET B O 1
ATOM 1226 N N . GLU B 1 21 ? 12.531 14.492 -3.428 1 95.94 21 GLU B N 1
ATOM 1227 C CA . GLU B 1 21 ? 13.875 14.383 -3.979 1 95.94 21 GLU B CA 1
ATOM 1228 C C . GLU B 1 21 ? 13.891 14.719 -5.465 1 95.94 21 GLU B C 1
ATOM 1230 O O . GLU B 1 21 ? 12.875 14.57 -6.152 1 95.94 21 GLU B O 1
ATOM 1235 N N . ASP B 1 22 ? 15.016 15.07 -5.973 1 96.81 22 ASP B N 1
ATOM 1236 C CA . ASP B 1 22 ? 15.117 15.43 -7.387 1 96.81 22 ASP B CA 1
ATOM 1237 C C . ASP B 1 22 ? 14.648 14.281 -8.281 1 96.81 22 ASP B C 1
ATOM 1239 O O . ASP B 1 22 ? 13.922 14.508 -9.25 1 96.81 22 ASP B O 1
ATOM 1243 N N . TRP B 1 23 ? 15.047 13.086 -7.973 1 96.88 23 TRP B N 1
ATOM 1244 C CA . TRP B 1 23 ? 14.703 11.961 -8.836 1 96.88 23 TRP B CA 1
ATOM 1245 C C . TRP B 1 23 ? 13.203 11.703 -8.828 1 96.88 23 TRP B C 1
ATOM 1247 O O . TRP B 1 23 ? 12.656 11.148 -9.781 1 96.88 23 TRP B O 1
ATOM 1257 N N . GLU B 1 24 ? 12.555 12.055 -7.695 1 97.19 24 GLU B N 1
ATOM 1258 C CA . GLU B 1 24 ? 11.117 11.844 -7.586 1 97.19 24 GLU B CA 1
ATOM 1259 C C . GLU B 1 24 ? 10.344 12.773 -8.523 1 97.19 24 GLU B C 1
ATOM 1261 O O . GLU B 1 24 ? 9.242 12.438 -8.969 1 97.19 24 GLU B O 1
ATOM 1266 N N . VAL B 1 25 ? 10.945 13.953 -8.703 1 95.38 25 VAL B N 1
ATOM 1267 C CA . VAL B 1 25 ? 10.344 14.906 -9.625 1 95.38 25 VAL B CA 1
ATOM 1268 C C . VAL B 1 25 ? 10.531 14.422 -11.062 1 95.38 25 VAL B C 1
ATOM 1270 O O . VAL B 1 25 ? 9.562 14.359 -11.828 1 95.38 25 VAL B O 1
ATOM 1273 N N . ALA B 1 26 ? 11.672 14.078 -11.406 1 94.06 26 ALA B N 1
ATOM 1274 C CA . ALA B 1 26 ? 12.039 13.477 -12.68 1 94.06 26 ALA B CA 1
ATOM 1275 C C . ALA B 1 26 ? 13.352 12.703 -12.562 1 94.06 26 ALA B C 1
ATOM 1277 O O . ALA B 1 26 ? 14.305 13.18 -11.938 1 94.06 26 ALA B O 1
ATOM 1278 N N . PRO B 1 27 ? 13.43 11.453 -13.047 1 95.5 27 PRO B N 1
ATOM 1279 C CA . PRO B 1 27 ? 12.453 10.852 -13.961 1 95.5 27 PRO B CA 1
ATOM 1280 C C . PRO B 1 27 ? 11.32 10.125 -13.227 1 95.5 27 PRO B C 1
ATOM 1282 O O . PRO B 1 27 ? 10.352 9.695 -13.859 1 95.5 27 PRO B O 1
ATOM 1285 N N . GLY B 1 28 ? 11.391 9.992 -11.953 1 95.88 28 GLY B N 1
ATOM 1286 C CA . GLY B 1 28 ? 10.367 9.336 -11.164 1 95.88 28 GLY B CA 1
ATOM 1287 C C . GLY B 1 28 ? 10.602 7.844 -11 1 95.88 28 GLY B C 1
ATOM 1288 O O . GLY B 1 28 ? 9.703 7.117 -10.555 1 95.88 28 GLY B O 1
ATOM 1289 N N . ARG B 1 29 ? 11.758 7.461 -11.453 1 95.88 29 ARG B N 1
ATOM 1290 C CA . ARG B 1 29 ? 12.117 6.055 -11.305 1 95.88 29 ARG B CA 1
ATOM 1291 C C . ARG B 1 29 ? 13.617 5.895 -11.086 1 95.88 29 ARG B C 1
ATOM 1293 O O . ARG B 1 29 ? 14.406 6.723 -11.531 1 95.88 29 ARG B O 1
ATOM 1300 N N . ILE B 1 30 ? 13.945 4.863 -10.367 1 95.25 30 ILE B N 1
ATOM 1301 C CA . ILE B 1 30 ? 15.344 4.504 -10.148 1 95.25 30 ILE B CA 1
ATOM 1302 C C . ILE B 1 30 ? 15.633 3.148 -10.789 1 95.25 30 ILE B C 1
ATOM 1304 O O . ILE B 1 30 ? 14.961 2.158 -10.492 1 95.25 30 ILE B O 1
ATOM 1308 N N . LYS B 1 31 ? 16.578 3.113 -11.641 1 92.69 31 LYS B N 1
ATOM 1309 C CA . LYS B 1 31 ? 16.969 1.901 -12.359 1 92.69 31 LYS B CA 1
ATOM 1310 C C . LYS B 1 31 ? 18.125 1.198 -11.656 1 92.69 31 LYS B C 1
ATOM 1312 O O . LYS B 1 31 ? 19.062 1.849 -11.188 1 92.69 31 LYS B O 1
ATOM 1317 N N . ASP B 1 32 ? 17.953 -0.112 -11.523 1 87.31 32 ASP B N 1
ATOM 1318 C CA . ASP B 1 32 ? 19.109 -0.931 -11.156 1 87.31 32 ASP B CA 1
ATOM 1319 C C . ASP B 1 32 ? 19.984 -1.203 -12.367 1 87.31 32 ASP B C 1
ATOM 1321 O O . ASP B 1 32 ? 19.625 -1.976 -13.25 1 87.31 32 ASP B O 1
ATOM 1325 N N . GLU B 1 33 ? 21.078 -0.73 -12.375 1 82.94 33 GLU B N 1
ATOM 1326 C CA . GLU B 1 33 ? 21.953 -0.826 -13.539 1 82.94 33 GLU B CA 1
ATOM 1327 C C . GLU B 1 33 ? 22.391 -2.268 -13.789 1 82.94 33 GLU B C 1
ATOM 1329 O O . GLU B 1 33 ? 22.672 -2.652 -14.93 1 82.94 33 GLU B O 1
ATOM 1334 N N . SER B 1 34 ? 22.406 -3.033 -12.742 1 81.56 34 SER B N 1
ATOM 1335 C CA . SER B 1 34 ? 22.859 -4.414 -12.883 1 81.56 34 SER B CA 1
ATOM 1336 C C . SER B 1 34 ? 21.797 -5.285 -13.539 1 81.56 34 SER B C 1
ATOM 1338 O O . SER B 1 34 ? 22.109 -6.176 -14.32 1 81.56 34 SER B O 1
ATOM 1340 N N . SER B 1 35 ? 20.469 -5.074 -13.398 1 79.38 35 SER B N 1
ATOM 1341 C CA . SER B 1 35 ? 19.391 -5.898 -13.914 1 79.38 35 SER B CA 1
ATOM 1342 C C . SER B 1 35 ? 18.578 -5.145 -14.961 1 79.38 35 SER B C 1
ATOM 1344 O O . SER B 1 35 ? 17.781 -5.742 -15.695 1 79.38 35 SER B O 1
ATOM 1346 N N . SER B 1 36 ? 18.812 -3.9 -15.086 1 81.69 36 SER B N 1
ATOM 1347 C CA . SER B 1 36 ? 18.078 -3.029 -15.992 1 81.69 36 SER B CA 1
ATOM 1348 C C . SER B 1 36 ? 16.625 -2.9 -15.562 1 81.69 36 SER B C 1
ATOM 1350 O O . SER B 1 36 ? 15.797 -2.359 -16.297 1 81.69 36 SER B O 1
ATOM 1352 N N . ASP B 1 37 ? 16.344 -3.418 -14.398 1 88.12 37 ASP B N 1
ATOM 1353 C CA . ASP B 1 37 ? 14.992 -3.279 -13.859 1 88.12 37 ASP B CA 1
ATOM 1354 C C . ASP B 1 37 ? 14.867 -2.025 -13 1 88.12 37 ASP B C 1
ATOM 1356 O O . ASP B 1 37 ? 15.852 -1.586 -12.398 1 88.12 37 ASP B O 1
ATOM 1360 N N . ASN B 1 38 ? 13.719 -1.467 -13.008 1 93.12 38 ASN B N 1
ATOM 1361 C CA . ASN B 1 38 ? 13.453 -0.395 -12.055 1 93.12 38 ASN B CA 1
ATOM 1362 C C . ASN B 1 38 ? 13.25 -0.937 -10.641 1 93.12 38 ASN B C 1
ATOM 1364 O O . ASN B 1 38 ? 12.586 -1.955 -10.453 1 93.12 38 ASN B O 1
ATOM 1368 N N . VAL B 1 39 ? 13.859 -0.211 -9.711 1 94.69 39 VAL B N 1
ATOM 1369 C CA . VAL B 1 39 ? 13.773 -0.714 -8.344 1 94.69 39 VAL B CA 1
ATOM 1370 C C . VAL B 1 39 ? 12.844 0.176 -7.523 1 94.69 39 VAL B C 1
ATOM 1372 O O . VAL B 1 39 ? 12.414 -0.206 -6.434 1 94.69 39 VAL B O 1
ATOM 1375 N N . ALA B 1 40 ? 12.562 1.413 -8.008 1 97 40 ALA B N 1
ATOM 1376 C CA . ALA B 1 40 ? 11.703 2.322 -7.25 1 97 40 ALA B CA 1
ATOM 1377 C C . ALA B 1 40 ? 10.945 3.266 -8.18 1 97 40 ALA B C 1
ATOM 1379 O O . ALA B 1 40 ? 11.406 3.553 -9.289 1 97 40 ALA B O 1
ATOM 1380 N N . TYR B 1 41 ? 9.836 3.684 -7.758 1 97 41 TYR B N 1
ATOM 1381 C CA . TYR B 1 41 ? 8.969 4.621 -8.461 1 97 41 TYR B CA 1
ATOM 1382 C C . TYR B 1 41 ? 8.461 5.707 -7.52 1 97 41 TYR B C 1
ATOM 1384 O O . TYR B 1 41 ? 8.125 5.43 -6.363 1 97 41 TYR B O 1
ATOM 1392 N N . SER B 1 42 ? 8.344 6.871 -7.98 1 97.19 42 SER B N 1
ATOM 1393 C CA . SER B 1 42 ? 7.898 7.996 -7.172 1 97.19 42 SER B CA 1
ATOM 1394 C C . SER B 1 42 ? 6.383 8.172 -7.25 1 97.19 42 SER B C 1
ATOM 1396 O O . SER B 1 42 ? 5.734 7.609 -8.133 1 97.19 42 SER B O 1
ATOM 1398 N N . ASN B 1 43 ? 5.883 8.961 -6.328 1 96 43 ASN B N 1
ATOM 1399 C CA . ASN B 1 43 ? 4.48 9.352 -6.348 1 96 43 ASN B CA 1
ATOM 1400 C C . ASN B 1 43 ? 4.074 9.922 -7.707 1 96 43 ASN B C 1
ATOM 1402 O O . ASN B 1 43 ? 3.062 9.508 -8.281 1 96 43 ASN B O 1
ATOM 1406 N N . SER B 1 44 ? 4.859 10.883 -8.18 1 93.38 44 SER B N 1
ATOM 1407 C CA . SER B 1 44 ? 4.527 11.539 -9.445 1 93.38 44 SER B CA 1
ATOM 1408 C C . SER B 1 44 ? 4.434 10.531 -10.586 1 93.38 44 SER B C 1
ATOM 1410 O O . SER B 1 44 ? 3.523 10.602 -11.406 1 93.38 44 SER B O 1
ATOM 1412 N N . TYR B 1 45 ? 5.34 9.562 -10.602 1 94.75 45 TYR B N 1
ATOM 1413 C CA . TYR B 1 45 ? 5.367 8.539 -11.641 1 94.75 45 TYR B CA 1
ATOM 1414 C C . TYR B 1 45 ? 4.156 7.617 -11.531 1 94.75 45 TYR B C 1
ATOM 1416 O O . TYR B 1 45 ? 3.494 7.332 -12.531 1 94.75 45 TYR B O 1
ATOM 1424 N N . LEU B 1 46 ? 3.791 7.227 -10.336 1 95.25 46 LEU B N 1
ATOM 1425 C CA . LEU B 1 46 ? 2.781 6.207 -10.086 1 95.25 46 LEU B CA 1
ATOM 1426 C C . LEU B 1 46 ? 1.377 6.781 -10.242 1 95.25 46 LEU B C 1
ATOM 1428 O O . LEU B 1 46 ? 0.42 6.039 -10.477 1 95.25 46 LEU B O 1
ATOM 1432 N N . THR B 1 47 ? 1.188 8.086 -10.07 1 90.88 47 THR B N 1
ATOM 1433 C CA . THR B 1 47 ? -0.14 8.688 -10.125 1 90.88 47 THR B CA 1
ATOM 1434 C C . THR B 1 47 ? -0.407 9.281 -11.508 1 90.88 47 THR B C 1
ATOM 1436 O O . THR B 1 47 ? -1.523 9.719 -11.797 1 90.88 47 THR B O 1
ATOM 1439 N N . SER B 1 48 ? 0.614 9.5 -12.289 1 81.19 48 SER B N 1
ATOM 1440 C CA . SER B 1 48 ? 0.453 10.117 -13.602 1 81.19 48 SER B CA 1
ATOM 1441 C C . SER B 1 48 ? -0.084 9.125 -14.625 1 81.19 48 SER B C 1
ATOM 1443 O O . SER B 1 48 ? -0.471 9.5 -15.727 1 81.19 48 SER B O 1
ATOM 1445 N N . GLY B 1 49 ? -0.128 7.828 -14.312 1 67.5 49 GLY B N 1
ATOM 1446 C CA . GLY B 1 49 ? -0.405 6.949 -15.438 1 67.5 49 GLY B CA 1
ATOM 1447 C C . GLY B 1 49 ? -1.012 5.621 -15.031 1 67.5 49 GLY B C 1
ATOM 1448 O O . GLY B 1 49 ? -1.7 5.539 -14.008 1 67.5 49 GLY B O 1
ATOM 1449 N N . GLN B 1 50 ? -0.716 4.543 -15.984 1 77.38 50 GLN B N 1
ATOM 1450 C CA . GLN B 1 50 ? -1.1 3.135 -16.016 1 77.38 50 GLN B CA 1
ATOM 1451 C C . GLN B 1 50 ? -0.389 2.352 -14.914 1 77.38 50 GLN B C 1
ATOM 1453 O O . GLN B 1 50 ? 0.661 2.773 -14.422 1 77.38 50 GLN B O 1
ATOM 1458 N N . PRO B 1 51 ? -0.969 1.325 -14.414 1 89.44 51 PRO B N 1
ATOM 1459 C CA . PRO B 1 51 ? -0.284 0.413 -13.5 1 89.44 51 PRO B CA 1
ATOM 1460 C C . PRO B 1 51 ? 1.132 0.068 -13.953 1 89.44 51 PRO B C 1
ATOM 1462 O O . PRO B 1 51 ? 1.39 -0.031 -15.156 1 89.44 51 PRO B O 1
ATOM 1465 N N . VAL B 1 52 ? 2.057 0.072 -12.992 1 94.25 52 VAL B N 1
ATOM 1466 C CA . VAL B 1 52 ? 3.434 -0.333 -13.258 1 94.25 52 VAL B CA 1
ATOM 1467 C C . VAL B 1 52 ? 3.561 -1.85 -13.125 1 94.25 52 VAL B C 1
ATOM 1469 O O . VAL B 1 52 ? 3.107 -2.436 -12.141 1 94.25 52 VAL B O 1
ATOM 1472 N N . THR B 1 53 ? 4.172 -2.479 -14.164 1 93.31 53 THR B N 1
ATOM 1473 C CA . THR B 1 53 ? 4.457 -3.906 -14.086 1 93.31 53 THR B CA 1
ATOM 1474 C C . THR B 1 53 ? 5.754 -4.156 -13.32 1 93.31 53 THR B C 1
ATOM 1476 O O . THR B 1 53 ? 6.82 -3.693 -13.727 1 93.31 53 THR B O 1
ATOM 1479 N N . VAL B 1 54 ? 5.695 -4.801 -12.203 1 91.81 54 VAL B N 1
ATOM 1480 C CA . VAL B 1 54 ? 6.828 -5.094 -11.336 1 91.81 54 VAL B CA 1
ATOM 1481 C C . VAL B 1 54 ? 7.492 -6.398 -11.766 1 91.81 54 VAL B C 1
ATOM 1483 O O . VAL B 1 54 ? 8.719 -6.531 -11.703 1 91.81 54 VAL B O 1
ATOM 1486 N N . SER B 1 55 ? 6.754 -7.383 -12.055 1 90.75 55 SER B N 1
ATOM 1487 C CA . SER B 1 55 ? 7.172 -8.688 -12.547 1 90.75 55 SER B CA 1
ATOM 1488 C C . SER B 1 55 ? 6.086 -9.32 -13.414 1 90.75 55 SER B C 1
ATOM 1490 O O . SER B 1 55 ? 5.008 -8.75 -13.586 1 90.75 55 SER B O 1
ATOM 1492 N N . GLU B 1 56 ? 6.531 -10.531 -13.883 1 85.19 56 GLU B N 1
ATOM 1493 C CA . GLU B 1 56 ? 5.535 -11.227 -14.695 1 85.19 56 GLU B CA 1
ATOM 1494 C C . GLU B 1 56 ? 4.227 -11.398 -13.93 1 85.19 56 GLU B C 1
ATOM 1496 O O . GLU B 1 56 ? 4.203 -12.023 -12.867 1 85.19 56 GLU B O 1
ATOM 1501 N N . ASP B 1 57 ? 3.16 -10.773 -14.18 1 89.38 57 ASP B N 1
ATOM 1502 C CA . ASP B 1 57 ? 1.792 -10.945 -13.695 1 89.38 57 ASP B CA 1
ATOM 1503 C C . ASP B 1 57 ? 1.557 -10.141 -12.414 1 89.38 57 ASP B C 1
ATOM 1505 O O . ASP B 1 57 ? 0.602 -10.398 -11.68 1 89.38 57 ASP B O 1
ATOM 1509 N N . VAL B 1 58 ? 2.549 -9.391 -11.992 1 94.06 58 VAL B N 1
ATOM 1510 C CA . VAL B 1 58 ? 2.385 -8.547 -10.812 1 94.06 58 VAL B CA 1
ATOM 1511 C C . VAL B 1 58 ? 2.449 -7.074 -11.211 1 94.06 58 VAL B C 1
ATOM 1513 O O . VAL B 1 58 ? 3.398 -6.645 -11.867 1 94.06 58 VAL B O 1
ATOM 1516 N N . SER B 1 59 ? 1.521 -6.379 -10.891 1 95.38 59 SER B N 1
ATOM 1517 C CA . SER B 1 59 ? 1.483 -4.949 -11.18 1 95.38 59 SER B CA 1
ATOM 1518 C C . SER B 1 59 ? 1.122 -4.141 -9.938 1 95.38 59 SER B C 1
ATOM 1520 O O . SER B 1 59 ? 0.592 -4.688 -8.969 1 95.38 59 SER B O 1
ATOM 1522 N N . PHE B 1 60 ? 1.496 -2.922 -9.984 1 96.5 60 PHE B N 1
ATOM 1523 C CA . PHE B 1 60 ? 1.227 -1.986 -8.898 1 96.5 60 PHE B CA 1
ATOM 1524 C C . PHE B 1 60 ? 0.662 -0.679 -9.438 1 96.5 60 PHE B C 1
ATOM 1526 O O . PHE B 1 60 ? 1.125 -0.172 -10.461 1 96.5 60 PHE B O 1
ATOM 1533 N N . ASN B 1 61 ? -0.332 -0.11 -8.742 1 94.19 61 ASN B N 1
ATOM 1534 C CA . ASN B 1 61 ? -0.833 1.215 -9.086 1 94.19 61 ASN B CA 1
ATOM 1535 C C . ASN B 1 61 ? -1.391 1.943 -7.867 1 94.19 61 ASN B C 1
ATOM 1537 O O . ASN B 1 61 ? -1.665 1.32 -6.84 1 94.19 61 ASN B O 1
ATOM 1541 N N . ILE B 1 62 ? -1.443 3.201 -7.934 1 96.19 62 ILE B N 1
ATOM 1542 C CA . ILE B 1 62 ? -2.059 4.059 -6.926 1 96.19 62 ILE B CA 1
ATOM 1543 C C . ILE B 1 62 ? -3.4 4.574 -7.438 1 96.19 62 ILE B C 1
ATOM 1545 O O . ILE B 1 62 ? -3.492 5.086 -8.555 1 96.19 62 ILE B O 1
ATOM 1549 N N . MET B 1 63 ? -4.438 4.406 -6.66 1 94.88 63 MET B N 1
ATOM 1550 C CA . MET B 1 63 ? -5.734 5.008 -6.957 1 94.88 63 MET B CA 1
ATOM 1551 C C . MET B 1 63 ? -5.957 6.262 -6.117 1 94.88 63 MET B C 1
ATOM 1553 O O . MET B 1 63 ? -5.938 6.203 -4.887 1 94.88 63 MET B O 1
ATOM 1557 N N . VAL B 1 64 ? -6.043 7.352 -6.793 1 95.5 64 VAL B N 1
ATOM 1558 C CA . VAL B 1 64 ? -6.426 8.586 -6.117 1 95.5 64 VAL B CA 1
ATOM 1559 C C . VAL B 1 64 ? -7.914 8.852 -6.324 1 95.5 64 VAL B C 1
ATOM 1561 O O . VAL B 1 64 ? -8.359 9.117 -7.445 1 95.5 64 VAL B O 1
ATOM 1564 N N . LEU B 1 65 ? -8.664 8.727 -5.25 1 96.06 65 LEU B N 1
ATOM 1565 C CA . LEU B 1 65 ? -10.102 8.969 -5.309 1 96.06 65 LEU B CA 1
ATOM 1566 C C . LEU B 1 65 ? -10.438 10.391 -4.855 1 96.06 65 LEU B C 1
ATOM 1568 O O . LEU B 1 65 ? -10.25 10.727 -3.688 1 96.06 65 LEU B O 1
ATOM 1572 N N . LYS B 1 66 ? -10.906 11.18 -5.797 1 96.69 66 LYS B N 1
ATOM 1573 C CA . LYS B 1 66 ? -11.297 12.555 -5.488 1 96.69 66 LYS B CA 1
ATOM 1574 C C . LYS B 1 66 ? -12.547 12.586 -4.617 1 96.69 66 LYS B C 1
ATOM 1576 O O . LYS B 1 66 ? -13.305 11.617 -4.578 1 96.69 66 LYS B O 1
ATOM 1581 N N . PRO B 1 67 ? -12.703 13.688 -3.885 1 96.38 67 PRO B N 1
ATOM 1582 C CA . PRO B 1 67 ? -13.914 13.82 -3.074 1 96.38 67 PRO B CA 1
ATOM 1583 C C . PRO B 1 67 ? -15.188 13.547 -3.871 1 96.38 67 PRO B C 1
ATOM 1585 O O . PRO B 1 67 ? -15.398 14.156 -4.926 1 96.38 67 PRO B O 1
ATOM 1588 N N . GLY B 1 68 ? -16 12.617 -3.395 1 97.19 68 GLY B N 1
ATOM 1589 C CA . GLY B 1 68 ? -17.281 12.336 -4.008 1 97.19 68 GLY B CA 1
ATOM 1590 C C . GLY B 1 68 ? -17.188 11.359 -5.164 1 97.19 68 GLY B C 1
ATOM 1591 O O . GLY B 1 68 ? -18.219 10.977 -5.746 1 97.19 68 GLY B O 1
ATOM 1592 N N . SER B 1 69 ? -15.93 10.859 -5.496 1 96.69 69 SER B N 1
ATOM 1593 C CA . SER B 1 69 ? -15.766 9.984 -6.648 1 96.69 69 SER B CA 1
ATOM 1594 C C . SER B 1 69 ? -15.875 8.516 -6.25 1 96.69 69 SER B C 1
ATOM 1596 O O . SER B 1 69 ? -15.789 8.18 -5.07 1 96.69 69 SER B O 1
ATOM 1598 N N . ALA B 1 70 ? -16.156 7.727 -7.273 1 95.19 70 ALA B N 1
ATOM 1599 C CA . ALA B 1 70 ? -16.234 6.277 -7.113 1 95.19 70 ALA B CA 1
ATOM 1600 C C . ALA B 1 70 ? -15.461 5.562 -8.211 1 95.19 70 ALA B C 1
ATOM 1602 O O . ALA B 1 70 ? -15.32 6.082 -9.32 1 95.19 70 ALA B O 1
ATOM 1603 N N . ASN B 1 71 ? -14.852 4.477 -7.867 1 93.38 71 ASN B N 1
ATOM 1604 C CA . ASN B 1 71 ? -14.195 3.58 -8.812 1 93.38 71 ASN B CA 1
ATOM 1605 C C . ASN B 1 71 ? -14.789 2.176 -8.758 1 93.38 71 ASN B C 1
ATOM 1607 O O . ASN B 1 71 ? -14.969 1.615 -7.676 1 93.38 71 ASN B O 1
ATOM 1611 N N . HIS B 1 72 ? -15.125 1.669 -9.922 1 90.56 72 HIS B N 1
ATOM 1612 C CA . HIS B 1 72 ? -15.625 0.308 -10.062 1 90.56 72 HIS B CA 1
ATOM 1613 C C . HIS B 1 72 ? -14.617 -0.588 -10.766 1 90.56 72 HIS B C 1
ATOM 1615 O O . HIS B 1 72 ? -14.039 -0.199 -11.789 1 90.56 72 HIS B O 1
ATOM 1621 N N . TRP B 1 73 ? -14.391 -1.672 -10.125 1 83.44 73 TRP B N 1
ATOM 1622 C CA . TRP B 1 73 ? -13.523 -2.641 -10.789 1 83.44 73 TRP B CA 1
ATOM 1623 C C . TRP B 1 73 ? -14.352 -3.725 -11.484 1 83.44 73 TRP B C 1
ATOM 1625 O O . TRP B 1 73 ? -15.281 -4.27 -10.891 1 83.44 73 TRP B O 1
ATOM 1635 N N . ALA B 1 74 ? -14.016 -3.883 -12.797 1 79.56 74 ALA B N 1
ATOM 1636 C CA . ALA B 1 74 ? -14.656 -4.992 -13.508 1 79.56 74 ALA B CA 1
ATOM 1637 C C . ALA B 1 74 ? -14.25 -6.332 -12.898 1 79.56 74 ALA B C 1
ATOM 1639 O O . ALA B 1 74 ? -13.156 -6.469 -12.344 1 79.56 74 ALA B O 1
ATOM 1640 N N . VAL B 1 75 ? -15.156 -7.199 -12.992 1 83.19 75 VAL B N 1
ATOM 1641 C CA . VAL B 1 75 ? -14.867 -8.555 -12.523 1 83.19 75 VAL B CA 1
ATOM 1642 C C . VAL B 1 75 ? -13.727 -9.148 -13.344 1 83.19 75 VAL B C 1
ATOM 1644 O O . VAL B 1 75 ? -13.766 -9.133 -14.578 1 83.19 75 VAL B O 1
ATOM 1647 N N . GLU B 1 76 ? -12.664 -9.508 -12.711 1 86.88 76 GLU B N 1
ATOM 1648 C CA . GLU B 1 76 ? -11.555 -10.258 -13.297 1 86.88 76 GLU B CA 1
ATOM 1649 C C . GLU B 1 76 ? -11.414 -11.633 -12.648 1 86.88 76 GLU B C 1
ATOM 1651 O O . GLU B 1 76 ? -11.234 -11.734 -11.438 1 86.88 76 GLU B O 1
ATOM 1656 N N . ASP B 1 77 ? -11.383 -12.719 -13.461 1 89.88 77 ASP B N 1
ATOM 1657 C CA . ASP B 1 77 ? -11.469 -14.078 -12.938 1 89.88 77 ASP B CA 1
ATOM 1658 C C . ASP B 1 77 ? -10.078 -14.625 -12.609 1 89.88 77 ASP B C 1
ATOM 1660 O O . ASP B 1 77 ? -9.945 -15.711 -12.039 1 89.88 77 ASP B O 1
ATOM 1664 N N . ASP B 1 78 ? -9.062 -13.93 -12.875 1 92.31 78 ASP B N 1
ATOM 1665 C CA . ASP B 1 78 ? -7.73 -14.5 -12.703 1 92.31 78 ASP B CA 1
ATOM 1666 C C . ASP B 1 78 ? -6.809 -13.547 -11.953 1 92.31 78 ASP B C 1
ATOM 1668 O O . ASP B 1 78 ? -5.586 -13.641 -12.055 1 92.31 78 ASP B O 1
ATOM 1672 N N . LYS B 1 79 ? -7.426 -12.555 -11.234 1 93.06 79 LYS B N 1
ATOM 1673 C CA . LYS B 1 79 ? -6.578 -11.562 -10.578 1 93.06 79 LYS B CA 1
ATOM 1674 C C . LYS B 1 79 ? -6.887 -11.477 -9.086 1 93.06 79 LYS B C 1
ATOM 1676 O O . LYS B 1 79 ? -8.055 -11.5 -8.688 1 93.06 79 LYS B O 1
ATOM 1681 N N . LEU B 1 80 ? -5.883 -11.547 -8.328 1 94.56 80 LEU B N 1
ATOM 1682 C CA . LEU B 1 80 ? -5.926 -11.227 -6.906 1 94.56 80 LEU B CA 1
ATOM 1683 C C . LEU B 1 80 ? -5.379 -9.828 -6.645 1 94.56 80 LEU B C 1
ATOM 1685 O O . LEU B 1 80 ? -4.297 -9.477 -7.129 1 94.56 80 LEU B O 1
ATOM 1689 N N . ARG B 1 81 ? -6.129 -8.984 -5.91 1 95.12 81 ARG B N 1
ATOM 1690 C CA . ARG B 1 81 ? -5.676 -7.629 -5.613 1 95.12 81 ARG B CA 1
ATOM 1691 C C . ARG B 1 81 ? -5.629 -7.387 -4.105 1 95.12 81 ARG B C 1
ATOM 1693 O O . ARG B 1 81 ? -6.586 -7.699 -3.395 1 95.12 81 ARG B O 1
ATOM 1700 N N . THR B 1 82 ? -4.547 -6.926 -3.633 1 97 82 THR B N 1
ATOM 1701 C CA . THR B 1 82 ? -4.461 -6.336 -2.303 1 97 82 THR B CA 1
ATOM 1702 C C . THR B 1 82 ? -4.488 -4.812 -2.385 1 97 82 THR B C 1
ATOM 1704 O O . THR B 1 82 ? -3.691 -4.211 -3.105 1 97 82 THR B O 1
ATOM 1707 N N . CYS B 1 83 ? -5.395 -4.188 -1.666 1 97.81 83 CYS B N 1
ATOM 1708 C CA . CYS B 1 83 ? -5.582 -2.742 -1.705 1 97.81 83 CYS B CA 1
ATOM 1709 C C . CYS B 1 83 ? -5.52 -2.145 -0.304 1 97.81 83 CYS B C 1
ATOM 1711 O O . CYS B 1 83 ? -6.277 -2.545 0.581 1 97.81 83 CYS B O 1
ATOM 1713 N N . SER B 1 84 ? -4.652 -1.223 -0.088 1 98.56 84 SER B N 1
ATOM 1714 C CA . SER B 1 84 ? -4.496 -0.634 1.238 1 98.56 84 SER B CA 1
ATOM 1715 C C . SER B 1 84 ? -4.656 0.882 1.191 1 98.56 84 SER B C 1
ATOM 1717 O O . SER B 1 84 ? -4.176 1.536 0.265 1 98.56 84 SER B O 1
ATOM 1719 N N . VAL B 1 85 ? -5.34 1.453 2.195 1 98.38 85 VAL B N 1
ATOM 1720 C CA . VAL B 1 85 ? -5.633 2.881 2.25 1 98.38 85 VAL B CA 1
ATOM 1721 C C . VAL B 1 85 ? -4.43 3.635 2.812 1 98.38 85 VAL B C 1
ATOM 1723 O O . VAL B 1 85 ? -4.137 3.547 4.008 1 98.38 85 VAL B O 1
ATOM 1726 N N . ALA B 1 86 ? -3.771 4.352 1.953 1 97.69 86 ALA B N 1
ATOM 1727 C CA . ALA B 1 86 ? -2.613 5.125 2.393 1 97.69 86 ALA B CA 1
ATOM 1728 C C . ALA B 1 86 ? -3.045 6.375 3.15 1 97.69 86 ALA B C 1
ATOM 1730 O O . ALA B 1 86 ? -2.465 6.715 4.184 1 97.69 86 ALA B O 1
ATOM 1731 N N . SER B 1 87 ? -4.062 7.035 2.635 1 95.44 87 SER B N 1
ATOM 1732 C CA . SER B 1 87 ? -4.625 8.219 3.279 1 95.44 87 SER B CA 1
ATOM 1733 C C . SER B 1 87 ? -6.113 8.359 2.969 1 95.44 87 SER B C 1
ATOM 1735 O O . SER B 1 87 ? -6.582 7.887 1.931 1 95.44 87 SER B O 1
ATOM 1737 N N . GLY B 1 88 ? -6.777 9.047 3.885 1 96.06 88 GLY B N 1
ATOM 1738 C CA . GLY B 1 88 ? -8.219 9.195 3.752 1 96.06 88 GLY B CA 1
ATOM 1739 C C . GLY B 1 88 ? -8.992 7.984 4.242 1 96.06 88 GLY B C 1
ATOM 1740 O O . GLY B 1 88 ? -8.508 7.234 5.094 1 96.06 88 GLY B O 1
ATOM 1741 N N . LYS B 1 89 ? -10.18 7.914 3.908 1 97.38 89 LYS B N 1
ATOM 1742 C CA . LYS B 1 89 ? -11.148 6.875 4.25 1 97.38 89 LYS B CA 1
ATOM 1743 C C . LYS B 1 89 ? -12.07 6.574 3.074 1 97.38 89 LYS B C 1
ATOM 1745 O O . LYS B 1 89 ? -12.492 7.484 2.363 1 97.38 89 LYS B O 1
ATOM 1750 N N . ILE B 1 90 ? -12.352 5.277 2.873 1 98.19 90 ILE B N 1
ATOM 1751 C CA . ILE B 1 90 ? -13.148 4.918 1.709 1 98.19 90 ILE B CA 1
ATOM 1752 C C . ILE B 1 90 ? -14.297 4.004 2.135 1 98.19 90 ILE B C 1
ATOM 1754 O O . ILE B 1 90 ? -14.234 3.367 3.188 1 98.19 90 ILE B O 1
ATOM 1758 N N . ARG B 1 91 ? -15.32 4.02 1.358 1 98.44 91 ARG B N 1
ATOM 1759 C CA . ARG B 1 91 ? -16.391 3.035 1.442 1 98.44 91 ARG B CA 1
ATOM 1760 C C . ARG B 1 91 ? -16.219 1.941 0.394 1 98.44 91 ARG B C 1
ATOM 1762 O O . ARG B 1 91 ? -16.156 2.229 -0.803 1 98.44 91 ARG B O 1
ATOM 1769 N N . VAL B 1 92 ? -16.141 0.705 0.82 1 97.81 92 VAL B N 1
ATOM 1770 C CA . VAL B 1 92 ? -15.891 -0.433 -0.061 1 97.81 92 VAL B CA 1
ATOM 1771 C C . VAL B 1 92 ? -17.141 -1.299 -0.143 1 97.81 92 VAL B C 1
ATOM 1773 O O . VAL B 1 92 ? -17.734 -1.654 0.882 1 97.81 92 VAL B O 1
ATOM 1776 N N . THR B 1 93 ? -17.562 -1.579 -1.316 1 95.75 93 THR B N 1
ATOM 1777 C CA . THR B 1 93 ? -18.656 -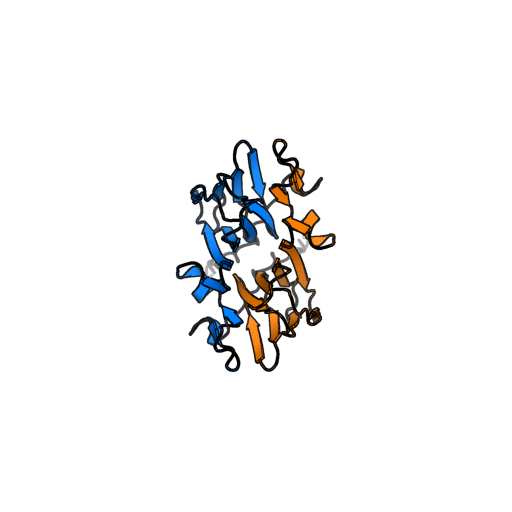2.521 -1.552 1 95.75 93 THR B CA 1
ATOM 1778 C C . THR B 1 93 ? -18.156 -3.732 -2.338 1 95.75 93 THR B C 1
ATOM 1780 O O . THR B 1 93 ? -17.703 -3.598 -3.475 1 95.75 93 THR B O 1
ATOM 1783 N N . MET B 1 94 ? -18.219 -4.863 -1.702 1 91.31 94 MET B N 1
ATOM 1784 C CA . MET B 1 94 ? -17.859 -6.129 -2.33 1 91.31 94 MET B CA 1
ATOM 1785 C C . MET B 1 94 ? -19 -7.137 -2.242 1 91.31 94 MET B C 1
ATOM 1787 O O . MET B 1 94 ? -19.406 -7.527 -1.146 1 91.31 94 MET B O 1
ATOM 1791 N N . ASN B 1 95 ? -19.344 -7.637 -3.414 1 83.5 95 ASN B N 1
ATOM 1792 C CA . ASN B 1 95 ? -20.516 -8.5 -3.447 1 83.5 95 ASN B CA 1
ATOM 1793 C C . ASN B 1 95 ? -21.672 -7.902 -2.641 1 83.5 95 ASN B C 1
ATOM 1795 O O . ASN B 1 95 ? -22.219 -6.859 -3.004 1 83.5 95 ASN B O 1
ATOM 1799 N N . GLU B 1 96 ? -22 -8.492 -1.407 1 83.06 96 GLU B N 1
ATOM 1800 C CA . GLU B 1 96 ? -23.156 -8.023 -0.645 1 83.06 96 GLU B CA 1
ATOM 1801 C C . GLU B 1 96 ? -22.719 -7.289 0.619 1 83.06 96 GLU B C 1
ATOM 1803 O O . GLU B 1 96 ? -23.562 -6.941 1.458 1 83.06 96 GLU B O 1
ATOM 1808 N N . LYS B 1 97 ? -21.469 -7.008 0.709 1 90.25 97 LYS B N 1
ATOM 1809 C CA . LYS B 1 97 ? -20.969 -6.348 1.909 1 90.25 97 LYS B CA 1
ATOM 1810 C C . LYS B 1 97 ? -20.484 -4.934 1.595 1 90.25 97 LYS B C 1
ATOM 1812 O O . LYS B 1 97 ? -19.859 -4.703 0.559 1 90.25 97 LYS B O 1
ATOM 1817 N N . THR B 1 98 ? -20.844 -3.998 2.48 1 95.69 98 THR B N 1
ATOM 1818 C CA . THR B 1 98 ? -20.359 -2.623 2.396 1 95.69 98 THR B CA 1
ATOM 1819 C C . THR B 1 98 ? -19.75 -2.18 3.725 1 95.69 98 THR B C 1
ATOM 1821 O O . THR B 1 98 ? -20.328 -2.426 4.785 1 95.69 98 THR B O 1
ATOM 1824 N N . PHE B 1 99 ? -18.594 -1.575 3.701 1 97.44 99 PHE B N 1
ATOM 1825 C CA . PHE B 1 99 ? -17.938 -1.126 4.922 1 97.44 99 PHE B CA 1
ATOM 1826 C C . PHE B 1 99 ? -17.031 0.062 4.637 1 97.44 99 PHE B C 1
ATOM 1828 O O . PHE B 1 99 ? -16.578 0.254 3.504 1 97.44 99 PHE B O 1
ATOM 1835 N N . ASN B 1 100 ? -16.812 0.851 5.668 1 98.19 100 ASN B N 1
ATOM 1836 C CA . ASN B 1 100 ? -15.812 1.905 5.59 1 98.19 100 ASN B CA 1
ATOM 1837 C C . ASN B 1 100 ? -14.453 1.417 6.07 1 98.19 100 ASN B C 1
ATOM 1839 O O . ASN B 1 100 ? -14.367 0.598 6.988 1 98.19 100 ASN B O 1
ATOM 1843 N N . LEU B 1 101 ? -13.484 1.913 5.469 1 98.25 101 LEU B N 1
ATOM 1844 C CA . LEU B 1 101 ? -12.117 1.512 5.777 1 98.25 101 LEU B CA 1
ATOM 1845 C C . LEU B 1 101 ? -11.211 2.73 5.914 1 98.25 101 LEU B C 1
ATOM 1847 O O . LEU B 1 101 ? -11.125 3.553 5 1 98.25 101 LEU B O 1
ATOM 1851 N N . GLY B 1 102 ? -10.562 2.824 7.066 1 97.56 102 GLY B N 1
ATOM 1852 C CA . GLY B 1 102 ? -9.711 3.965 7.348 1 97.56 102 GLY B CA 1
ATOM 1853 C C . GLY B 1 102 ? -8.258 3.729 6.969 1 97.56 102 GLY B C 1
ATOM 1854 O O . GLY B 1 102 ? -7.93 2.715 6.352 1 97.56 102 GLY B O 1
ATOM 1855 N N . PRO B 1 103 ? -7.418 4.68 7.348 1 97.06 103 PRO B N 1
ATOM 18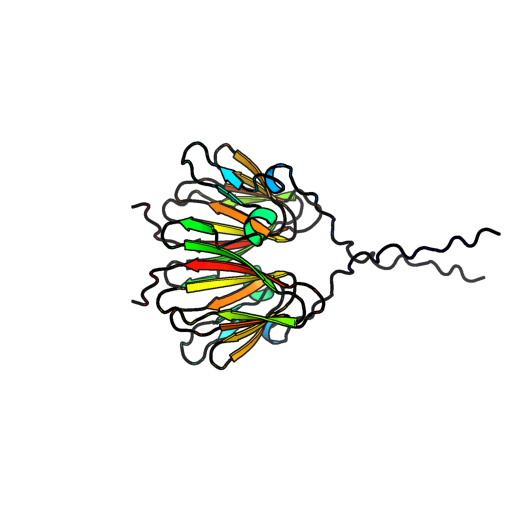56 C CA . PRO B 1 103 ? -6.004 4.621 6.973 1 97.06 103 PRO B CA 1
ATOM 1857 C C . PRO B 1 103 ? -5.324 3.336 7.438 1 97.06 103 PRO B C 1
ATOM 1859 O O . PRO B 1 103 ? -5.578 2.863 8.547 1 97.06 103 PRO B O 1
ATOM 1862 N N . ASN B 1 104 ? -4.461 2.812 6.523 1 97.44 104 ASN B N 1
ATOM 1863 C CA . ASN B 1 104 ? -3.654 1.619 6.758 1 97.44 104 ASN B CA 1
ATOM 1864 C C . ASN B 1 104 ? -4.512 0.358 6.777 1 97.44 104 ASN B C 1
ATOM 1866 O O . ASN B 1 104 ? -3.992 -0.75 6.922 1 97.44 104 ASN B O 1
ATOM 1870 N N . GLY B 1 105 ? -5.801 0.526 6.633 1 97.81 105 GLY B N 1
ATOM 1871 C CA . GLY B 1 105 ? -6.617 -0.649 6.383 1 97.81 105 GLY B CA 1
ATOM 1872 C C . GLY B 1 105 ? -6.375 -1.266 5.02 1 97.81 105 GLY B C 1
ATOM 1873 O O . GLY B 1 105 ? -5.895 -0.592 4.102 1 97.81 105 GLY B O 1
ATOM 1874 N N . MET B 1 106 ? -6.711 -2.537 4.93 1 98.25 106 MET B N 1
ATOM 1875 C CA . MET B 1 106 ? -6.5 -3.25 3.676 1 98.25 106 MET B CA 1
ATOM 1876 C C . MET B 1 106 ? -7.688 -4.152 3.354 1 98.25 106 MET B C 1
ATOM 1878 O O . MET B 1 106 ? -8.281 -4.742 4.254 1 98.25 106 MET B O 1
ATOM 1882 N N . PHE B 1 107 ? -8.031 -4.246 2.076 1 97.25 107 PHE B N 1
ATOM 1883 C CA . PHE B 1 107 ? -9.031 -5.207 1.618 1 97.25 107 PHE B CA 1
ATOM 1884 C C . PHE B 1 107 ? -8.5 -6.012 0.436 1 97.25 107 PHE B C 1
ATOM 1886 O O . PHE B 1 107 ? -7.547 -5.598 -0.227 1 97.25 107 PHE B O 1
ATOM 1893 N N . VAL B 1 108 ? -9.078 -7.176 0.261 1 96.12 108 VAL B N 1
ATOM 1894 C CA . VAL B 1 108 ? -8.641 -8.109 -0.773 1 96.12 108 VAL B CA 1
ATOM 1895 C C . VAL B 1 108 ? -9.766 -8.32 -1.787 1 96.12 108 VAL B C 1
ATOM 1897 O O . VAL B 1 108 ? -10.922 -8.531 -1.41 1 96.12 108 VAL B O 1
ATOM 1900 N N . VAL B 1 109 ? -9.445 -8.156 -3.07 1 94.5 109 VAL B N 1
ATOM 1901 C CA . VAL B 1 109 ? -10.367 -8.5 -4.145 1 94.5 109 VAL B CA 1
ATOM 1902 C C . VAL B 1 109 ? -9.922 -9.805 -4.809 1 94.5 109 VAL B C 1
ATOM 1904 O O . VAL B 1 109 ? -8.898 -9.836 -5.496 1 94.5 109 VAL B O 1
ATOM 1907 N N . ARG B 1 110 ? -10.672 -10.836 -4.652 1 92.81 110 ARG B N 1
ATOM 1908 C CA . ARG B 1 110 ? -10.312 -12.156 -5.16 1 92.81 110 ARG B CA 1
ATOM 1909 C C . ARG B 1 110 ? -10.906 -12.398 -6.543 1 92.81 110 ARG B C 1
ATOM 1911 O O . ARG B 1 110 ? -11.805 -11.664 -6.977 1 92.81 110 ARG B O 1
ATOM 1918 N N . PRO B 1 111 ? -10.281 -13.414 -7.258 1 92.06 111 PRO B N 1
ATOM 1919 C CA . PRO B 1 111 ? -10.797 -13.719 -8.594 1 92.06 111 PRO B CA 1
ATOM 1920 C C . PRO B 1 111 ? -12.312 -13.906 -8.609 1 92.06 111 PRO B C 1
ATOM 1922 O O . PRO B 1 111 ? -12.859 -14.625 -7.762 1 92.06 111 PRO B O 1
ATOM 1925 N N . GLY B 1 112 ? -12.992 -13.164 -9.523 1 89.88 112 GLY B N 1
ATOM 1926 C CA . GLY B 1 112 ? -14.422 -13.328 -9.719 1 89.88 112 GLY B CA 1
ATOM 1927 C C . GLY B 1 112 ? -15.25 -12.406 -8.852 1 89.88 112 GLY B C 1
ATOM 1928 O O . GLY B 1 112 ? -16.484 -12.375 -8.961 1 89.88 112 GLY B O 1
ATOM 1929 N N . GLN B 1 113 ? -14.633 -11.602 -7.984 1 90.06 113 GLN B N 1
ATOM 1930 C CA . GLN B 1 113 ? -15.383 -10.727 -7.086 1 90.06 113 GLN B CA 1
ATOM 1931 C C . GLN B 1 113 ? -15.547 -9.336 -7.684 1 90.06 113 GLN B C 1
ATOM 1933 O O . GLN B 1 113 ? -14.641 -8.82 -8.336 1 90.06 113 GLN B O 1
ATOM 1938 N N . THR B 1 114 ? -16.703 -8.758 -7.406 1 90.69 114 THR B N 1
ATOM 1939 C CA . THR B 1 114 ? -16.922 -7.363 -7.75 1 90.69 114 THR B CA 1
ATOM 1940 C C . THR B 1 114 ? -16.484 -6.445 -6.609 1 90.69 114 THR B C 1
ATOM 1942 O O . THR B 1 114 ? -16.516 -6.84 -5.441 1 90.69 114 THR B O 1
ATOM 1945 N N . CYS B 1 115 ? -16.094 -5.266 -7.039 1 94.44 115 CYS B N 1
ATOM 1946 C CA . CYS B 1 115 ? -15.672 -4.316 -6.016 1 94.44 115 CYS B CA 1
ATOM 1947 C C . CYS B 1 115 ? -15.938 -2.883 -6.461 1 94.44 115 CYS B C 1
ATOM 1949 O O . CYS B 1 115 ? -15.633 -2.512 -7.598 1 94.44 115 CYS B O 1
ATOM 1951 N N . LYS B 1 116 ? -16.562 -2.127 -5.555 1 96.44 116 LYS B N 1
ATOM 1952 C CA . LYS B 1 116 ? -16.734 -0.686 -5.707 1 96.44 116 LYS B CA 1
ATOM 1953 C C . LYS B 1 116 ? -16.109 0.074 -4.547 1 96.44 116 LYS B C 1
ATOM 1955 O O . LYS B 1 116 ? -16.266 -0.313 -3.385 1 96.44 116 LYS B O 1
ATOM 1960 N N . VAL B 1 117 ? -15.406 1.123 -4.863 1 97.31 117 VAL B N 1
ATOM 1961 C CA . VAL B 1 117 ? -14.789 1.96 -3.84 1 97.31 117 VAL B CA 1
ATOM 1962 C C . VAL B 1 117 ? -15.219 3.412 -4.027 1 97.31 117 VAL B C 1
ATOM 1964 O O . VAL B 1 117 ? -15.18 3.941 -5.141 1 97.31 117 VAL B O 1
ATOM 1967 N N . GLU B 1 118 ? -15.578 4.043 -2.898 1 98.19 118 GLU B N 1
ATOM 1968 C CA . GLU B 1 118 ? -16.031 5.426 -2.938 1 98.19 118 GLU B CA 1
ATOM 1969 C C . GLU B 1 118 ? -15.305 6.281 -1.907 1 98.19 118 GLU B C 1
ATOM 1971 O O . GLU B 1 118 ? -14.977 5.809 -0.817 1 98.19 118 GLU B O 1
ATOM 1976 N N . ASN B 1 119 ? -15.086 7.52 -2.334 1 98 119 ASN B N 1
ATOM 1977 C CA . ASN B 1 119 ? -14.602 8.523 -1.394 1 98 119 ASN B CA 1
ATOM 1978 C C . ASN B 1 119 ? -15.703 9.492 -0.983 1 98 119 ASN B C 1
ATOM 1980 O O . ASN B 1 119 ? -16.141 10.328 -1.783 1 98 119 ASN B O 1
ATOM 1984 N N . ARG B 1 120 ? -16.047 9.406 0.226 1 97.12 120 ARG B N 1
ATOM 1985 C CA . ARG B 1 120 ? -17.125 10.266 0.715 1 97.12 120 ARG B CA 1
ATOM 1986 C C . ARG B 1 120 ? -16.578 11.367 1.619 1 97.12 120 ARG B C 1
ATOM 1988 O O . ARG B 1 120 ? -17.297 11.898 2.461 1 97.12 120 ARG B O 1
ATOM 1995 N N . LEU B 1 121 ? -15.305 11.609 1.597 1 94.88 121 LEU B N 1
ATOM 1996 C CA . LEU B 1 121 ? -14.648 12.703 2.309 1 94.88 121 LEU B CA 1
ATOM 1997 C C . LEU B 1 121 ? -14.484 13.922 1.404 1 94.88 121 LEU B C 1
ATOM 1999 O O . LEU B 1 121 ? -14.648 13.82 0.187 1 94.88 121 LEU B O 1
ATOM 2003 N N . TYR B 1 122 ? -14.125 15.094 1.997 1 93.88 122 TYR B N 1
ATOM 2004 C CA . TYR B 1 122 ? -13.867 16.312 1.253 1 93.88 122 TYR B CA 1
ATOM 2005 C C . TYR B 1 122 ? -12.398 16.438 0.87 1 93.88 122 TYR B C 1
ATOM 2007 O O . TYR B 1 122 ? -11.945 17.484 0.408 1 93.88 122 TYR B O 1
ATOM 2015 N N . MET B 1 123 ? -11.641 15.367 1.122 1 93.56 123 MET B N 1
ATOM 2016 C CA . MET B 1 123 ? -10.242 15.281 0.706 1 93.56 123 MET B CA 1
ATOM 2017 C C . MET B 1 123 ? -10 14.039 -0.138 1 93.56 123 MET B C 1
ATOM 2019 O O . MET B 1 123 ? -10.812 13.109 -0.135 1 93.56 123 MET B O 1
ATOM 2023 N N . ASP B 1 124 ? -8.914 14.023 -0.885 1 95.31 124 ASP B N 1
ATOM 2024 C CA . ASP B 1 124 ? -8.562 12.836 -1.661 1 95.31 124 ASP B CA 1
ATOM 2025 C C . ASP B 1 124 ? -8.328 11.633 -0.751 1 95.31 124 ASP B C 1
ATOM 2027 O O . ASP B 1 124 ? -7.777 11.773 0.343 1 95.31 124 ASP B O 1
ATOM 2031 N N . SER B 1 125 ? -8.789 10.539 -1.107 1 96.38 125 SER B N 1
ATOM 2032 C CA . SER B 1 125 ? -8.344 9.273 -0.542 1 96.38 125 SER B CA 1
ATOM 2033 C C . SER B 1 125 ? -7.41 8.539 -1.496 1 96.38 125 SER B C 1
ATOM 2035 O O . SER B 1 125 ? -7.633 8.523 -2.709 1 96.38 125 SER B O 1
ATOM 2037 N N . VAL B 1 126 ? -6.324 8 -0.954 1 96.75 126 VAL B N 1
ATOM 2038 C CA . VAL B 1 126 ? -5.309 7.352 -1.773 1 96.75 126 VAL B CA 1
ATOM 2039 C C . VAL B 1 126 ? -5.203 5.879 -1.393 1 96.75 126 VAL B C 1
ATOM 2041 O O . VAL B 1 126 ? -5.074 5.543 -0.213 1 96.75 126 VAL B O 1
ATOM 2044 N N . VAL B 1 127 ? -5.289 4.98 -2.396 1 97.12 127 VAL B N 1
ATOM 2045 C CA . VAL B 1 127 ? -5.246 3.539 -2.193 1 97.12 127 VAL B CA 1
ATOM 2046 C C . VAL B 1 127 ? -4.078 2.941 -2.977 1 97.12 127 VAL B C 1
ATOM 2048 O O . VAL B 1 127 ? -3.902 3.234 -4.16 1 97.12 127 VAL B O 1
ATOM 2051 N N . HIS B 1 128 ? -3.199 2.193 -2.283 1 98.19 128 HIS B N 1
ATOM 2052 C CA . HIS B 1 128 ? -2.135 1.422 -2.918 1 98.19 128 HIS B CA 1
ATOM 2053 C C . HIS B 1 128 ? -2.621 0.029 -3.305 1 98.19 128 HIS B C 1
ATOM 2055 O O . HIS B 1 128 ? -3.121 -0.716 -2.457 1 98.19 128 HIS B O 1
ATOM 2061 N N . CYS B 1 129 ? -2.404 -0.339 -4.57 1 96.75 129 CYS B N 1
ATOM 2062 C CA . CYS B 1 129 ? -2.969 -1.599 -5.043 1 96.75 129 CYS B CA 1
ATOM 2063 C C . CYS B 1 129 ? -1.899 -2.459 -5.707 1 96.75 129 CYS B C 1
ATOM 2065 O O . CYS B 1 129 ? -1.196 -2 -6.605 1 96.75 129 CYS B O 1
ATOM 2067 N N . THR B 1 130 ? -1.713 -3.658 -5.223 1 97 130 THR B N 1
ATOM 2068 C CA . THR B 1 130 ? -0.931 -4.688 -5.898 1 97 130 THR B CA 1
ATOM 2069 C C . THR B 1 130 ? -1.846 -5.727 -6.543 1 97 130 THR B C 1
ATOM 2071 O O . THR B 1 130 ? -2.703 -6.309 -5.871 1 97 130 THR B O 1
ATOM 2074 N N . THR B 1 131 ? -1.69 -5.914 -7.852 1 95.25 131 THR B N 1
ATOM 2075 C CA . THR B 1 131 ? -2.482 -6.887 -8.602 1 95.25 131 THR B CA 1
ATOM 2076 C C . THR B 1 131 ? -1.62 -8.07 -9.031 1 95.25 131 THR B C 1
ATOM 2078 O O . THR B 1 131 ? -0.553 -7.887 -9.617 1 95.25 131 THR B O 1
ATOM 2081 N N . ILE B 1 132 ? -2.053 -9.25 -8.703 1 94.31 132 ILE B N 1
ATOM 2082 C CA . ILE B 1 132 ? -1.376 -10.484 -9.102 1 94.31 132 ILE B CA 1
ATOM 2083 C C . ILE B 1 132 ? -2.232 -11.242 -10.117 1 94.31 132 ILE B C 1
ATOM 2085 O O . ILE B 1 132 ? -3.348 -11.656 -9.805 1 94.31 132 ILE B O 1
ATOM 2089 N N . GLY B 1 133 ? -1.723 -11.367 -11.297 1 92.06 133 GLY B N 1
ATOM 2090 C CA . GLY B 1 133 ? -2.426 -12.055 -12.375 1 92.06 133 GLY B CA 1
ATOM 2091 C C . GLY B 1 133 ? -2.158 -13.547 -12.398 1 92.06 133 GLY B C 1
ATOM 2092 O O . GLY B 1 133 ? -1.355 -14.055 -11.617 1 92.06 133 GLY B O 1
ATOM 2093 N N . ASP B 1 134 ? -2.91 -14.266 -13.367 1 82.88 134 ASP B N 1
ATOM 2094 C CA . ASP B 1 134 ? -2.834 -15.711 -13.562 1 82.88 134 ASP B CA 1
ATOM 2095 C C . ASP B 1 134 ? -3.029 -16.453 -12.242 1 82.88 134 ASP B C 1
ATOM 2097 O O . ASP B 1 134 ? -2.336 -17.438 -11.977 1 82.88 134 ASP B O 1
ATOM 2101 N N . PHE B 1 135 ? -3.715 -15.82 -11.398 1 74.25 135 PHE B N 1
ATOM 2102 C CA . PHE B 1 135 ? -4.016 -16.391 -10.094 1 74.25 135 PHE B CA 1
ATOM 2103 C C . PHE B 1 135 ? -5.152 -17.406 -10.195 1 74.25 135 PHE B C 1
ATOM 2105 O O . PHE B 1 135 ? -6.238 -17.078 -10.68 1 74.25 135 PHE B O 1
ATOM 2112 N N . SER B 1 136 ? -4.988 -18.594 -10.898 1 59.78 136 SER B N 1
ATOM 2113 C CA . SER B 1 136 ? -6.051 -19.594 -11.031 1 59.78 136 SER B CA 1
ATOM 2114 C C . SER B 1 136 ? -6.359 -20.25 -9.688 1 59.78 136 SER B C 1
ATOM 2116 O O . SER B 1 136 ? -5.449 -20.547 -8.914 1 59.78 136 SER B O 1
ATOM 2118 N N . LEU B 1 137 ? -7.426 -19.844 -9 1 47.5 137 LEU B N 1
ATOM 2119 C CA . LEU B 1 137 ? -7.898 -20.656 -7.879 1 47.5 137 LEU B CA 1
ATOM 2120 C C . LEU B 1 137 ? -7.805 -22.141 -8.203 1 47.5 137 LEU B C 1
ATOM 2122 O O . LEU B 1 137 ? -8.234 -22.578 -9.281 1 47.5 137 LEU B O 1
ATOM 2126 N N . GLN B 1 138 ? -6.586 -22.656 -7.844 1 37.47 138 GLN B N 1
ATOM 2127 C CA . GLN B 1 138 ? -6.637 -24.109 -8.016 1 37.47 138 GLN B CA 1
ATOM 2128 C C . GLN B 1 138 ? -7.871 -24.703 -7.332 1 37.47 138 GLN B C 1
ATOM 2130 O O . GLN B 1 138 ? -8.344 -24.172 -6.324 1 37.47 138 GLN B O 1
#